Protein 9KWT (pdb70)

Structure (mmCIF, N/CA/C/O backbone):
data_9KWT
#
_entry.id   9KWT
#
_cell.length_a   115.126
_cell.length_b   115.126
_cell.length_c   84.430
_cell.angle_alpha   90.00
_cell.angle_beta   90.00
_cell.angle_gamma   120.00
#
_symmetry.space_group_name_H-M   'H 3'
#
loop_
_entity.id
_entity.type
_entity.pdbx_description
1 polymer 'Copper-containing nitrite reductase'
2 non-polymer 'COPPER (II) ION'
3 non-polymer 'CHLORIDE ION'
4 non-polymer (4S)-2-METHYL-2,4-PENTANEDIOL
5 water water
#
loop_
_atom_site.group_PDB
_atom_site.id
_atom_site.type_symbol
_atom_site.label_atom_id
_atom_site.label_alt_id
_atom_site.label_comp_id
_atom_site.label_asym_id
_atom_site.label_entity_id
_atom_site.label_seq_id
_atom_site.pdbx_PDB_ins_code
_atom_site.Cartn_x
_atom_site.Cartn_y
_atom_site.Cartn_z
_atom_site.occupanc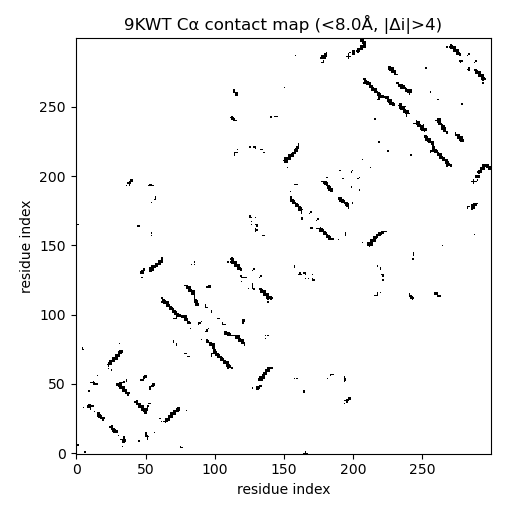y
_atom_site.B_iso_or_equiv
_atom_site.auth_seq_id
_atom_site.auth_comp_id
_atom_site.auth_asym_id
_atom_site.auth_atom_id
_atom_site.pdbx_PDB_model_num
ATOM 1 N N . ASN A 1 1 ? -1.369 20.131 25.145 1.00 41.40 16 ASN A N 1
ATOM 2 C CA . ASN A 1 1 ? -1.904 20.089 23.788 1.00 42.09 16 ASN A CA 1
ATOM 3 C C . ASN A 1 1 ? -2.903 21.220 23.534 1.00 39.42 16 ASN A C 1
ATOM 4 O O . ASN A 1 1 ? -3.373 21.404 22.416 1.00 36.93 16 ASN A O 1
ATOM 14 N N . VAL A 1 2 ? -3.230 21.993 24.563 1.00 42.00 17 VAL A N 1
ATOM 15 C CA . VAL A 1 2 ? -4.184 23.087 24.432 1.00 42.13 17 VAL A CA 1
ATOM 16 C C . VAL A 1 2 ? -3.413 24.379 24.208 1.00 38.17 17 VAL A C 1
ATOM 17 O O . VAL A 1 2 ? -2.531 24.734 25.001 1.00 38.78 17 VAL A O 1
ATOM 30 N N . ILE A 1 3 ? -3.755 25.084 23.136 1.00 35.12 18 ILE A N 1
ATOM 31 C CA . ILE A 1 3 ? -3.154 26.373 22.823 1.00 30.94 18 ILE A CA 1
ATOM 32 C C . ILE A 1 3 ? -4.044 27.445 23.436 1.00 26.29 18 ILE A C 1
ATOM 33 O O . ILE A 1 3 ? -5.225 27.560 23.089 1.00 24.63 18 ILE A O 1
ATOM 49 N N . ALA A 1 4 ? -3.482 28.214 24.370 1.00 25.40 19 ALA A N 1
ATOM 50 C CA . ALA A 1 4 ? -4.293 29.151 25.138 1.00 23.33 19 ALA A CA 1
ATOM 51 C C . ALA A 1 4 ? -5.044 30.116 24.229 1.00 19.79 19 ALA A C 1
ATOM 52 O O . ALA A 1 4 ? -6.216 30.418 24.473 1.00 19.43 19 ALA A O 1
ATOM 59 N N . ALA A 1 5 ? -4.396 30.602 23.170 1.00 18.54 20 ALA A N 1
ATOM 60 C CA . ALA A 1 5 ? -5.032 31.572 22.289 1.00 17.55 20 ALA A CA 1
ATOM 61 C C . ALA A 1 5 ? -6.102 30.955 21.399 1.00 15.30 20 ALA A C 1
ATOM 62 O O . ALA A 1 5 ? -6.762 31.691 20.660 1.00 16.17 20 ALA A O 1
ATOM 69 N N . HIS A 1 6 ? -6.265 29.630 21.415 1.00 14.39 21 HIS A N 1
ATOM 70 C CA . HIS A 1 6 ? -7.348 28.978 20.689 1.00 13.92 21 HIS A CA 1
ATOM 71 C C . HIS A 1 6 ? -8.553 28.681 21.571 1.00 14.40 21 HIS A C 1
ATOM 72 O O . HIS A 1 6 ? -9.585 28.250 21.056 1.00 13.51 21 HIS A O 1
ATOM 86 N N A LYS A 1 7 ? -8.427 28.780 22.926 0.50 15.85 22 LYS A N 1
ATOM 87 N N B LYS A 1 7 ? -8.517 29.109 22.787 0.50 16.07 22 LYS A N 1
ATOM 88 C CA A LYS A 1 7 ? -9.611 28.600 23.787 0.50 17.65 22 LYS A CA 1
ATOM 89 C CA B LYS A 1 7 ? -9.443 28.610 23.761 0.50 17.49 22 LYS A CA 1
ATOM 90 C C A LYS A 1 7 ? -10.749 29.426 23.276 0.50 16.34 22 LYS A C 1
ATOM 91 C C B LYS A 1 7 ? -10.735 29.432 23.535 0.50 16.02 22 LYS A C 1
ATOM 92 O O A LYS A 1 7 ? -10.615 30.621 23.006 0.50 15.53 22 LYS A O 1
ATOM 93 O O B LYS A 1 7 ? -10.673 30.663 23.543 0.50 15.40 22 LYS A O 1
ATOM 128 N N . GLY A 1 8 ? -11.879 28.777 23.211 1.00 17.76 23 GLY A N 1
ATOM 129 C CA . GLY A 1 8 ? -13.095 29.470 22.852 1.00 18.47 23 GLY A CA 1
ATOM 130 C C . GLY A 1 8 ? -13.152 29.994 21.432 1.00 17.06 23 GLY A C 1
ATOM 131 O O . GLY A 1 8 ? -14.138 30.646 21.075 1.00 19.26 23 GLY A O 1
ATOM 136 N N . VAL A 1 9 ? -12.135 29.743 20.609 1.00 15.35 24 VAL A N 1
ATOM 137 C CA . VAL A 1 9 ? -12.095 30.268 19.246 1.00 13.65 24 VAL A CA 1
ATOM 138 C C . VAL A 1 9 ? -12.852 29.321 18.330 1.00 12.17 24 VAL A C 1
ATOM 139 O O . VAL A 1 9 ? -12.594 28.113 18.311 1.00 13.01 24 VAL A O 1
ATOM 152 N N . ASN A 1 10 ? -13.778 29.875 17.556 1.00 11.61 25 ASN A N 1
ATOM 153 C CA . ASN A 1 10 ? -14.533 29.094 16.582 1.00 10.75 25 ASN A CA 1
ATOM 154 C C . ASN A 1 10 ? -14.877 30.059 15.451 1.00 10.45 25 ASN A C 1
ATOM 155 O O . ASN A 1 10 ? -15.904 30.742 15.485 1.00 11.93 25 ASN A O 1
ATOM 166 N N A GLN A 1 11 ? -13.987 30.125 14.469 0.68 9.46 26 GLN A N 1
ATOM 167 N N B GLN A 1 11 ? -13.985 30.132 14.472 0.32 11.51 26 GLN A N 1
ATOM 168 C CA A GLN A 1 11 ? -14.102 31.086 13.382 0.68 9.46 26 GLN A CA 1
ATOM 169 C CA B GLN A 1 11 ? -14.083 31.142 13.431 0.32 12.73 26 GLN A CA 1
ATOM 170 C C A GLN A 1 11 ? -15.049 30.522 12.327 0.68 9.00 26 GLN A C 1
ATOM 171 C C B GLN A 1 11 ? -15.044 30.675 12.345 0.32 12.47 26 GLN A C 1
ATOM 172 O O A GLN A 1 11 ? -14.815 29.434 11.783 0.68 9.30 26 GLN A O 1
ATOM 173 O O B GLN A 1 11 ? -14.977 29.530 11.888 0.32 12.49 26 GLN A O 1
ATOM 200 N N A ALA A 1 12 ? -16.130 31.248 12.061 0.68 9.34 27 ALA A N 1
ATOM 201 N N B ALA A 1 12 ? -15.948 31.561 11.951 0.32 13.42 27 ALA A N 1
ATOM 202 C CA A ALA A 1 12 ? -17.140 30.752 11.144 0.68 9.98 27 ALA A CA 1
ATOM 203 C CA B ALA A 1 12 ? -16.998 31.191 11.016 0.32 13.87 27 ALA A CA 1
ATOM 204 C C A ALA A 1 12 ? -16.526 30.485 9.773 0.68 9.36 27 ALA A C 1
ATOM 205 C C B ALA A 1 12 ? -16.393 30.750 9.688 0.32 13.15 27 ALA A C 1
ATOM 206 O O A ALA A 1 12 ? -15.650 31.232 9.325 0.68 9.73 27 ALA A O 1
ATOM 207 O O B ALA A 1 12 ? -15.533 31.454 9.138 0.32 12.90 27 ALA A O 1
ATOM 220 N N A PRO A 1 13 ? -16.962 29.438 9.078 0.68 9.61 28 PRO A N 1
ATOM 221 N N B PRO A 1 13 ? -16.810 29.610 9.136 0.32 13.58 28 PRO A N 1
ATOM 222 C CA A PRO A 1 13 ? -16.438 29.175 7.734 0.68 9.88 28 PRO A CA 1
ATOM 223 C CA B PRO A 1 13 ? -16.360 29.247 7.790 0.32 14.07 28 PRO A CA 1
ATOM 224 C C A PRO A 1 13 ? -16.530 30.393 6.817 0.68 11.18 28 PRO A C 1
ATOM 225 C C B PRO A 1 13 ? -16.772 30.296 6.769 0.32 13.65 28 PRO A C 1
ATOM 226 O O A PRO A 1 13 ? -17.477 31.180 6.880 0.68 11.77 28 PRO A O 1
ATOM 227 O O B PRO A 1 13 ? -17.819 30.938 6.888 0.32 13.70 28 PRO A O 1
ATOM 248 N N A VAL A 1 14 ? -15.528 30.528 5.953 0.68 12.48 29 VAL A N 1
ATOM 249 N N B VAL A 1 14 ? -15.930 30.458 5.753 0.32 13.84 29 VAL A N 1
ATOM 250 C CA A VAL A 1 14 ? -15.409 31.615 4.984 0.68 13.52 29 VAL A CA 1
ATOM 251 C CA B VAL A 1 14 ? -16.150 31.424 4.678 0.32 14.26 29 VAL A CA 1
ATOM 252 C C A VAL A 1 14 ? -15.415 30.968 3.605 0.68 12.66 29 VAL A C 1
ATOM 253 C C B VAL A 1 14 ? -15.946 30.706 3.350 0.32 14.24 29 VAL A C 1
ATOM 254 O O A VAL A 1 14 ? -14.666 30.018 3.386 0.68 12.40 29 VAL A O 1
ATOM 255 O O B VAL A 1 14 ? -15.182 29.734 3.290 0.32 14.06 29 VAL A O 1
ATOM 280 N N A PRO A 1 15 ? -16.203 31.441 2.636 0.68 12.64 30 PRO A N 1
ATOM 281 N N B PRO A 1 15 ? -16.580 31.145 2.266 0.32 15.32 30 PRO A N 1
ATOM 282 C CA A PRO A 1 15 ? -16.169 30.795 1.312 0.68 12.62 30 PRO A CA 1
ATOM 283 C CA B PRO A 1 15 ? -16.453 30.421 0.997 0.32 16.48 30 PRO A CA 1
ATOM 284 C C A PRO A 1 15 ? -14.820 30.931 0.617 0.68 10.82 30 PRO A C 1
ATOM 285 C C B PRO A 1 15 ? -15.090 30.619 0.350 0.32 16.03 30 PRO A C 1
ATOM 286 O O A PRO A 1 15 ? -14.178 31.983 0.662 0.68 10.66 30 PRO A O 1
ATOM 287 O O B PRO A 1 15 ? -14.342 31.547 0.664 0.32 16.02 30 PRO A O 1
ATOM 308 N N A LEU A 1 16 ? -14.412 29.858 -0.061 0.68 10.37 31 LEU A N 1
ATOM 309 N N B LEU A 1 16 ? -14.780 29.717 -0.580 0.32 16.63 31 LEU A N 1
ATOM 310 C CA A LEU A 1 16 ? -13.327 29.934 -1.028 0.68 9.59 31 LEU A CA 1
ATOM 311 C CA B LEU A 1 16 ? -13.571 29.848 -1.382 0.32 16.91 31 LEU A CA 1
ATOM 312 C C A LEU A 1 16 ? -13.629 31.030 -2.039 0.68 9.35 31 LEU A C 1
ATOM 313 C C B LEU A 1 16 ? -13.719 31.025 -2.334 0.32 16.49 31 LEU A C 1
ATOM 314 O O A LEU A 1 16 ? -14.771 31.190 -2.464 0.68 9.97 31 LEU A O 1
ATOM 315 O O B LEU A 1 16 ? -14.676 31.091 -3.112 0.32 16.09 31 LEU A O 1
ATOM 346 N N A LYS A 1 17 ? -12.602 31.778 -2.436 0.68 9.52 32 LYS A N 1
ATOM 347 N N B LYS A 1 17 ? -12.768 31.952 -2.283 0.32 17.61 32 LYS A N 1
ATOM 348 C CA A LYS A 1 17 ? -12.726 32.773 -3.496 0.68 11.32 32 LYS A CA 1
ATOM 349 C CA B LYS A 1 17 ? -12.693 33.031 -3.258 0.32 18.51 32 LYS A CA 1
ATOM 350 C C A LYS A 1 17 ? -11.851 32.332 -4.659 0.68 10.66 32 LYS A C 1
ATOM 351 C C B LYS A 1 17 ? -11.763 32.593 -4.377 0.32 16.11 32 LYS A C 1
ATOM 352 O O A LYS A 1 17 ? -10.654 32.098 -4.481 0.68 11.53 32 LYS A O 1
ATOM 353 O O B LYS A 1 17 ? -10.612 32.225 -4.125 0.32 16.49 32 LYS A O 1
ATOM 390 N N A MET A 1 18 ? -12.446 32.197 -5.839 0.68 10.37 33 MET A N 1
ATOM 391 N N B MET A 1 18 ? -12.260 32.628 -5.610 0.32 14.73 33 MET A N 1
ATOM 392 C CA A MET A 1 18 ? -11.698 31.863 -7.039 0.68 10.78 33 MET A CA 1
ATOM 393 C CA B MET A 1 18 ? -11.468 32.155 -6.732 0.32 13.40 33 MET A CA 1
ATOM 394 C C A MET A 1 18 ? -12.224 32.716 -8.178 0.68 9.55 33 MET A C 1
ATOM 395 C C B MET A 1 18 ? -12.108 32.646 -8.019 0.32 11.87 33 MET A C 1
ATOM 396 O O A MET A 1 18 ? -13.431 32.937 -8.296 0.68 10.57 33 MET A O 1
ATOM 397 O O B MET A 1 18 ? -13.325 32.548 -8.185 0.32 11.71 33 MET A O 1
ATOM 424 N N A GLU A 1 19 ? -11.317 33.180 -9.025 0.68 9.03 34 GLU A N 1
ATOM 425 N N B GLU A 1 19 ? -11.279 33.157 -8.927 0.32 11.83 34 GLU A N 1
ATOM 426 C CA A GLU A 1 19 ? -11.734 33.841 -10.249 0.68 9.73 34 GLU A CA 1
ATOM 427 C CA B GLU A 1 19 ? -11.762 33.637 -10.212 0.32 11.84 34 GLU A CA 1
ATOM 428 C C A GLU A 1 19 ? -10.658 33.668 -11.303 0.68 9.39 34 GLU A C 1
ATOM 429 C C B GLU A 1 19 ? -10.675 33.436 -11.258 0.32 10.29 34 GLU A C 1
ATOM 430 O O A GLU A 1 19 ? -9.460 33.798 -11.025 0.68 9.38 34 GLU A O 1
ATOM 431 O O B GLU A 1 19 ? -9.487 33.332 -10.940 0.32 10.15 34 GLU A O 1
ATOM 454 N N . ARG A 1 20 ? -11.103 33.373 -12.515 1.00 10.19 35 ARG A N 1
ATOM 455 C CA . ARG A 1 20 ? -10.189 33.291 -13.642 1.00 10.10 35 ARG A CA 1
ATOM 456 C C . ARG A 1 20 ? -9.775 34.694 -14.062 1.00 9.75 35 ARG A C 1
ATOM 457 O O . ARG A 1 20 ? -10.621 35.581 -14.222 1.00 11.06 35 ARG A O 1
ATOM 479 N N . VAL A 1 21 ? -8.472 34.884 -14.254 1.00 9.15 36 VAL A N 1
ATOM 480 C CA . VAL A 1 21 ? -7.919 36.174 -14.641 1.00 9.45 36 VAL A CA 1
ATOM 481 C C . VAL A 1 21 ? -7.233 36.142 -15.997 1.00 9.42 36 VAL A C 1
ATOM 482 O O . VAL A 1 21 ? -6.802 37.187 -16.480 1.00 9.92 36 VAL A O 1
ATOM 495 N N . GLY A 1 22 ? -7.149 34.984 -16.643 1.00 10.10 37 GLY A N 1
ATOM 496 C CA . GLY A 1 22 ? -6.663 34.887 -17.995 1.00 10.45 37 GLY A CA 1
ATOM 497 C C . GLY A 1 22 ? -6.953 33.496 -18.503 1.00 9.70 37 GLY A C 1
ATOM 498 O O . GLY A 1 22 ? -7.343 32.615 -17.734 1.00 9.55 37 GLY A O 1
ATOM 502 N N A PRO A 1 23 ? -6.734 33.254 -19.796 0.67 9.96 38 PRO A N 1
ATOM 503 N N B PRO A 1 23 ? -6.762 33.267 -19.802 0.33 9.91 38 PRO A N 1
ATOM 504 C CA A PRO A 1 23 ? -7.008 31.919 -20.346 0.67 10.82 38 PRO A CA 1
ATOM 505 C CA B PRO A 1 23 ? -7.004 31.925 -20.354 0.33 10.56 38 PRO A CA 1
ATOM 506 C C A PRO A 1 23 ? -6.236 30.810 -19.657 0.67 10.18 38 PRO A C 1
ATOM 507 C C B PRO A 1 23 ? -6.259 30.820 -19.625 0.33 9.96 38 PRO A C 1
ATOM 508 O O A PRO A 1 23 ? -6.674 29.655 -19.698 0.67 11.30 38 PRO A O 1
ATOM 509 O O B PRO A 1 23 ? -6.739 29.681 -19.588 0.33 10.55 38 PRO A O 1
ATOM 530 N N . HIS A 1 24 ? -5.105 31.126 -19.030 1.00 9.74 39 HIS A N 1
ATOM 531 C CA . HIS A 1 24 ? -4.305 30.141 -18.315 1.00 9.79 39 HIS A CA 1
ATOM 532 C C . HIS A 1 24 ? -3.871 30.641 -16.942 1.00 9.09 39 HIS A C 1
ATOM 533 O O . HIS A 1 24 ? -2.815 30.245 -16.452 1.00 9.64 39 HIS A O 1
ATOM 548 N N . ASP A 1 25 ? -4.665 31.505 -16.302 1.00 8.89 40 ASP A N 1
ATOM 549 C CA . ASP A 1 25 ? -4.308 32.073 -15.009 1.00 8.63 40 ASP A CA 1
ATOM 550 C C . ASP A 1 25 ? -5.550 32.203 -14.142 1.00 8.24 40 ASP A C 1
ATOM 551 O O . ASP A 1 25 ? -6.586 32.696 -14.603 1.00 8.86 40 ASP A O 1
ATOM 560 N N A VAL A 1 26 ? -5.428 31.807 -12.868 0.57 8.76 41 VAL A N 1
ATOM 561 N N B VAL A 1 26 ? -5.447 31.735 -12.900 0.43 8.56 41 VAL A N 1
ATOM 562 C CA A VAL A 1 26 ? -6.553 31.743 -11.935 0.57 9.27 41 VAL A CA 1
ATOM 563 C CA B VAL A 1 26 ? -6.534 31.837 -11.941 0.43 8.77 41 VAL A CA 1
ATOM 564 C C A VAL A 1 26 ? -6.112 32.240 -10.563 0.57 8.55 41 VAL A C 1
ATOM 565 C C B VAL A 1 26 ? -6.014 32.444 -10.649 0.43 8.46 41 VAL A C 1
ATOM 566 O O A VAL A 1 26 ? -5.079 31.798 -10.045 0.57 8.63 41 VAL A O 1
ATOM 567 O O B VAL A 1 26 ? -4.842 32.301 -10.284 0.43 8.88 41 VAL A O 1
ATOM 592 N N . HIS A 1 27 ? -6.908 33.138 -9.966 1.00 8.57 42 HIS A N 1
ATOM 593 C CA . HIS A 1 27 ? -6.695 33.599 -8.605 1.00 8.91 42 HIS A CA 1
ATOM 594 C C . HIS A 1 27 ? -7.485 32.732 -7.641 1.00 8.83 42 HIS A C 1
ATOM 595 O O . HIS A 1 27 ? -8.646 32.395 -7.900 1.00 9.68 42 HIS A O 1
ATOM 610 N N . ILE A 1 28 ? -6.842 32.383 -6.529 1.00 8.99 43 ILE A N 1
ATOM 611 C CA . ILE A 1 28 ? -7.465 31.613 -5.460 1.00 9.44 43 ILE A CA 1
ATOM 612 C C . ILE A 1 28 ? -7.090 32.296 -4.159 1.00 9.48 43 ILE A C 1
ATOM 613 O O . ILE A 1 28 ? -5.909 32.579 -3.928 1.00 10.44 43 ILE A O 1
ATOM 629 N N . GLU A 1 29 ? -8.082 32.538 -3.300 1.00 10.46 44 GLU A N 1
ATOM 630 C CA . GLU A 1 29 ? -7.824 33.037 -1.959 1.00 11.64 44 GLU A CA 1
ATOM 631 C C . GLU A 1 29 ? -8.487 32.123 -0.949 1.00 10.38 44 GLU A C 1
ATOM 632 O O . GLU A 1 29 ? -9.697 31.856 -1.036 1.00 10.82 44 GLU A O 1
ATOM 644 N N A MET A 1 30 ? -7.696 31.675 0.020 0.43 10.35 45 MET A N 1
ATOM 645 N N B MET A 1 30 ? -7.685 31.636 -0.005 0.57 9.57 45 MET A N 1
ATOM 646 C CA A MET A 1 30 ? -8.158 30.828 1.103 0.43 10.42 45 MET A CA 1
ATOM 647 C CA B MET A 1 30 ? -8.125 30.823 1.116 0.57 8.97 45 MET A CA 1
ATOM 648 C C A MET A 1 30 ? -7.668 31.401 2.425 0.43 9.79 45 MET A C 1
ATOM 649 C C B MET A 1 30 ? -7.781 31.537 2.413 0.57 8.51 45 MET A C 1
ATOM 650 O O A MET A 1 30 ? -6.696 32.159 2.481 0.43 9.92 45 MET A O 1
ATOM 651 O O B MET A 1 30 ? -7.012 32.502 2.447 0.57 8.31 45 MET A O 1
ATOM 678 N N . THR A 1 31 ? -8.364 31.035 3.490 1.00 9.83 46 THR A N 1
ATOM 679 C CA . THR A 1 31 ? -7.972 31.395 4.836 1.00 9.36 46 THR A CA 1
ATOM 680 C C . THR A 1 31 ? -7.355 30.179 5.514 1.00 9.02 46 THR A C 1
ATOM 681 O O . THR A 1 31 ? -7.589 29.026 5.123 1.00 9.71 46 THR A O 1
ATOM 693 N N . ALA A 1 32 ? -6.562 30.458 6.544 1.00 8.69 47 ALA A N 1
ATOM 694 C CA . ALA A 1 32 ? -6.254 29.490 7.592 1.00 8.44 47 ALA A CA 1
ATOM 695 C C . ALA A 1 32 ? -7.026 29.943 8.823 1.00 8.66 47 ALA A C 1
ATOM 696 O O . ALA A 1 32 ? -6.937 31.112 9.208 1.00 9.42 47 ALA A O 1
ATOM 703 N N . GLN A 1 33 ? -7.810 29.046 9.418 1.00 8.56 48 GLN A N 1
ATOM 704 C CA . GLN A 1 33 ? -8.675 29.458 10.512 1.00 8.91 48 GLN A CA 1
ATOM 705 C C . GLN A 1 33 ? -8.988 28.259 11.396 1.00 8.25 48 GLN A C 1
ATOM 706 O O . GLN A 1 33 ? -8.827 27.100 11.002 1.00 8.43 48 GLN A O 1
ATOM 720 N N . ILE A 1 34 ? -9.429 28.568 12.612 1.00 8.67 49 ILE A N 1
ATOM 721 C CA . ILE A 1 34 ? -9.641 27.600 13.682 1.00 8.90 49 ILE A CA 1
ATOM 722 C C . ILE A 1 34 ? -11.145 27.458 13.873 1.00 8.66 49 ILE A C 1
ATOM 723 O O . ILE A 1 34 ? -11.812 28.438 14.222 1.00 9.27 49 ILE A O 1
ATOM 739 N N . THR A 1 35 ? -11.677 26.252 13.645 1.00 8.39 50 THR A N 1
ATOM 740 C CA . THR A 1 35 ? -13.118 26.044 13.527 1.00 8.77 50 THR A CA 1
ATOM 741 C C . THR A 1 35 ? -13.499 24.712 14.158 1.00 8.50 50 THR A C 1
ATOM 742 O O . THR A 1 35 ? -12.882 23.683 13.870 1.00 8.81 50 THR A O 1
ATOM 753 N N . ASP A 1 36 ? -14.531 24.741 15.003 1.00 8.58 51 ASP A N 1
ATOM 754 C CA . ASP A 1 36 ? -15.051 23.524 15.620 1.00 8.84 51 ASP A CA 1
ATOM 755 C C . ASP A 1 36 ? -15.839 22.705 14.600 1.00 8.55 51 ASP A C 1
ATOM 756 O O . ASP A 1 36 ? -16.788 23.214 13.979 1.00 9.71 51 ASP A O 1
ATOM 765 N N . ILE A 1 37 ? -15.466 21.430 14.469 1.00 8.36 52 ILE A N 1
ATOM 766 C CA . ILE A 1 37 ? -16.107 20.501 13.545 1.00 8.39 52 ILE A CA 1
ATOM 767 C C . ILE A 1 37 ? -16.532 19.270 14.343 1.00 8.19 52 ILE A C 1
ATOM 768 O O . ILE A 1 37 ? -15.754 18.735 15.141 1.00 8.62 52 ILE A O 1
ATOM 784 N N . GLU A 1 38 ? -17.762 18.810 14.115 1.00 8.08 53 GLU A N 1
ATOM 785 C CA . GLU A 1 38 ? -18.255 17.595 14.767 1.00 8.05 53 GLU A CA 1
ATOM 786 C C . GLU A 1 38 ? -17.821 16.393 13.936 1.00 7.76 53 GLU A C 1
ATOM 787 O O . GLU A 1 38 ? -18.420 16.081 12.910 1.00 9.29 53 GLU A O 1
ATOM 799 N N . ILE A 1 39 ? -16.773 15.712 14.386 1.00 7.95 54 ILE A N 1
ATOM 800 C CA . ILE A 1 39 ? -16.183 14.624 13.611 1.00 7.79 54 ILE A CA 1
ATOM 801 C C . ILE A 1 39 ? -16.857 13.279 13.864 1.00 7.81 54 ILE A C 1
ATOM 802 O O . ILE A 1 39 ? -16.768 12.381 13.021 1.00 8.15 54 ILE A O 1
ATOM 818 N N . ASP A 1 40 ? -17.510 13.121 15.009 1.00 8.39 55 ASP A N 1
ATOM 819 C CA . ASP A 1 40 ? -18.338 11.975 15.349 1.00 8.41 55 ASP A CA 1
ATOM 820 C C . ASP A 1 40 ? -19.450 12.538 16.234 1.00 8.96 55 ASP A C 1
ATOM 821 O O . ASP A 1 40 ? -19.319 13.629 16.775 1.00 9.24 55 ASP A O 1
ATOM 830 N N A LYS A 1 41 ? -20.554 11.821 16.370 0.69 9.68 56 LYS A N 1
ATOM 831 N N B LYS A 1 41 ? -20.537 11.784 16.383 0.31 10.64 56 LYS A N 1
ATOM 832 C CA A LYS A 1 41 ? -21.661 12.408 17.117 0.69 10.43 56 LYS A CA 1
ATOM 833 C CA B LYS A 1 41 ? -21.633 12.210 17.250 0.31 12.26 56 LYS A CA 1
ATOM 834 C C A LYS A 1 41 ? -21.252 12.637 18.565 0.69 10.01 56 LYS A C 1
ATOM 835 C C B LYS A 1 41 ? -21.093 12.642 18.606 0.31 10.69 56 LYS A C 1
ATOM 836 O O A LYS A 1 41 ? -20.836 11.710 19.268 0.69 10.65 56 LYS A O 1
ATOM 837 O O B LYS A 1 41 ? -20.434 11.858 19.296 0.31 10.47 56 LYS A O 1
ATOM 874 N N . GLY A 1 42 ? -21.366 13.889 18.997 1.00 10.58 57 GLY A N 1
ATOM 875 C CA . GLY A 1 42 ? -20.963 14.315 20.314 1.00 11.83 57 GLY A CA 1
ATOM 876 C C . GLY A 1 42 ? -19.498 14.641 20.471 1.00 11.28 57 GLY A C 1
ATOM 877 O O . GLY A 1 42 ? -19.078 14.963 21.586 1.00 13.60 57 GLY A O 1
ATOM 882 N N A LYS A 1 43 ? -18.713 14.592 19.397 0.77 9.55 58 LYS A N 1
ATOM 883 N N B LYS A 1 43 ? -18.712 14.594 19.397 0.23 11.10 58 LYS A N 1
ATOM 884 C CA A LYS A 1 43 ? -17.266 14.787 19.460 0.77 9.31 58 LYS A CA 1
ATOM 885 C CA B LYS A 1 43 ? -17.265 14.777 19.463 0.23 11.18 58 LYS A CA 1
ATOM 886 C C A LYS A 1 43 ? -16.887 15.976 18.595 0.77 8.84 58 LYS A C 1
ATOM 887 C C B LYS A 1 43 ? -16.883 15.969 18.597 0.23 9.86 58 LYS A C 1
ATOM 888 O O A LYS A 1 43 ? -16.901 15.885 17.365 0.77 9.61 58 LYS A O 1
ATOM 889 O O B LYS A 1 43 ? -16.919 15.883 17.365 0.23 10.00 58 LYS A O 1
ATOM 926 N N . ILE A 1 44 ? -16.509 17.071 19.240 1.00 9.35 59 ILE A N 1
ATOM 927 C CA . ILE A 1 44 ? -16.045 18.267 18.561 1.00 9.08 59 ILE A CA 1
ATOM 928 C C . ILE A 1 44 ? -14.528 18.246 18.511 1.00 9.59 59 ILE A C 1
ATOM 929 O O . ILE A 1 44 ? -13.864 17.995 19.522 1.00 12.11 59 ILE A O 1
ATOM 946 N N . TYR A 1 45 ? -13.981 18.567 17.347 1.00 8.63 60 TYR A N 1
ATOM 947 C CA . TYR A 1 45 ? -12.551 18.770 17.152 1.00 8.63 60 TYR A CA 1
ATOM 948 C C . TYR A 1 45 ? -12.365 20.224 16.738 1.00 8.32 60 TYR A C 1
ATOM 949 O O . TYR A 1 45 ? -12.958 20.667 15.747 1.00 8.64 60 TYR A O 1
ATOM 967 N N . LYS A 1 46 ? -11.572 20.978 17.509 1.00 8.51 61 LYS A N 1
ATOM 968 C CA . LYS A 1 46 ? -11.297 22.382 17.188 1.00 8.69 61 LYS A CA 1
ATOM 969 C C . LYS A 1 46 ? -10.194 22.394 16.131 1.00 8.19 61 LYS A C 1
ATOM 970 O O . LYS A 1 46 ? -8.994 22.516 16.400 1.00 8.95 61 LYS A O 1
ATOM 989 N N . ALA A 1 47 ? -10.630 22.197 14.896 1.00 8.19 62 ALA A N 1
ATOM 990 C CA . ALA A 1 47 ? -9.725 21.905 13.805 1.00 8.27 62 ALA A CA 1
ATOM 991 C C . ALA A 1 47 ? -8.948 23.131 13.350 1.00 8.10 62 ALA A C 1
ATOM 992 O O . ALA A 1 47 ? -9.402 24.280 13.425 1.00 8.47 62 ALA A O 1
ATOM 999 N N . TRP A 1 48 ? -7.744 22.850 12.870 1.00 7.84 63 TRP A N 1
ATOM 1000 C CA . TRP A 1 48 ? -6.961 23.790 12.086 1.00 7.96 63 TRP A CA 1
ATOM 1001 C C . TRP A 1 48 ? -7.357 23.555 10.637 1.00 7.75 63 TRP A C 1
ATOM 1002 O O . TRP A 1 48 ? -7.268 22.425 10.149 1.00 7.90 63 TRP A O 1
ATOM 1023 N N . THR A 1 49 ? -7.813 24.608 9.957 1.00 7.94 64 THR A N 1
ATOM 1024 C CA . THR A 1 49 ? -8.488 24.428 8.685 1.00 7.58 64 THR A CA 1
ATOM 1025 C C . THR A 1 49 ? -8.071 25.471 7.665 1.00 7.76 64 THR A C 1
ATOM 1026 O O . THR A 1 49 ? -7.601 26.562 8.002 1.00 8.36 64 THR A O 1
ATOM 1037 N N . PHE A 1 50 ? -8.340 25.131 6.409 1.00 8.09 65 PHE A N 1
ATOM 1038 C CA . PHE A 1 50 ? -8.531 26.111 5.355 1.00 7.86 65 PHE A CA 1
ATOM 1039 C C . PHE A 1 50 ? -10.025 26.412 5.259 1.00 8.17 65 PHE A C 1
ATOM 1040 O O . PHE A 1 50 ? -10.843 25.502 5.045 1.00 8.32 65 PHE A O 1
ATOM 1057 N N . ASN A 1 51 ? -10.389 27.678 5.470 1.00 8.27 66 ASN A N 1
ATOM 1058 C CA . ASN A 1 51 ? -11.739 28.167 5.195 1.00 8.59 66 ASN A CA 1
ATOM 1059 C C . ASN A 1 51 ? -12.815 27.591 6.109 1.00 8.20 66 ASN A C 1
ATOM 1060 O O . ASN A 1 51 ? -14.011 27.771 5.844 1.00 9.11 66 ASN A O 1
ATOM 1071 N N . GLY A 1 52 ? -12.429 26.978 7.222 1.00 8.08 67 GLY A N 1
ATOM 1072 C CA . GLY A 1 52 ? -13.397 26.442 8.157 1.00 8.24 67 GLY A CA 1
ATOM 1073 C C . GLY A 1 52 ? -13.953 25.089 7.788 1.00 8.33 67 GLY A C 1
ATOM 1074 O O . GLY A 1 52 ? -14.932 24.654 8.404 1.00 9.93 67 GLY A O 1
ATOM 1078 N N . GLN A 1 53 ? -13.344 24.411 6.821 1.00 8.11 68 GLN A N 1
ATOM 1079 C CA . GLN A 1 53 ? -13.699 23.064 6.413 1.00 8.33 68 GLN A CA 1
ATOM 1080 C C . GLN A 1 53 ? -12.502 22.158 6.650 1.00 7.93 68 GLN A C 1
ATOM 1081 O O . GLN A 1 53 ? -11.361 22.592 6.490 1.00 8.36 68 GLN A O 1
ATOM 1095 N N . ALA A 1 54 ? -12.751 20.896 7.015 1.00 7.41 69 ALA A N 1
ATOM 1096 C CA . ALA A 1 54 ? -11.674 19.911 7.057 1.00 7.36 69 ALA A CA 1
ATOM 1097 C C . ALA A 1 54 ? -12.221 18.590 6.558 1.00 7.30 69 ALA A C 1
ATOM 1098 O O . ALA A 1 54 ? -13.148 18.051 7.171 1.00 7.66 69 ALA A O 1
ATOM 1105 N N . PRO A 1 55 ? -11.672 18.022 5.468 1.00 7.34 70 PRO A N 1
ATOM 1106 C CA . PRO A 1 55 ? -10.743 18.659 4.519 1.00 7.40 70 PRO A CA 1
ATOM 1107 C C . PRO A 1 55 ? -11.283 19.999 4.021 1.00 7.30 70 PRO A C 1
ATOM 1108 O O . PRO A 1 55 ? -12.471 20.303 4.151 1.00 7.58 70 PRO A O 1
ATOM 1119 N N . GLY A 1 56 ? -10.380 20.786 3.446 1.00 7.52 71 GLY A N 1
ATOM 1120 C CA . GLY A 1 56 ? -10.701 22.108 2.985 1.00 7.86 71 GLY A CA 1
ATOM 1121 C C . GLY A 1 56 ? -11.564 22.117 1.732 1.00 7.46 71 GLY A C 1
ATOM 1122 O O . GLY A 1 56 ? -11.945 21.081 1.193 1.00 7.93 71 GLY A O 1
ATOM 1126 N N . PRO A 1 57 ? -11.892 23.317 1.261 1.00 7.98 72 PRO A N 1
ATOM 1127 C CA . PRO A 1 57 ? -12.733 23.435 0.064 1.00 8.39 72 PRO A CA 1
ATOM 1128 C C . PRO A 1 57 ? -12.076 22.839 -1.172 1.00 7.88 72 PRO A C 1
ATOM 1129 O O . PRO A 1 57 ? -10.854 22.858 -1.335 1.00 8.46 72 PRO A O 1
ATOM 1140 N N . LEU A 1 58 ? -12.910 22.344 -2.074 1.00 8.31 73 LEU A N 1
ATOM 1141 C CA . LEU A 1 58 ? -12.405 21.839 -3.343 1.00 8.46 73 LEU A CA 1
ATOM 1142 C C . LEU A 1 58 ? -11.896 22.973 -4.223 1.00 8.41 73 LEU A C 1
ATOM 1143 O O . LEU A 1 58 ? -12.544 24.008 -4.368 1.00 9.59 73 LEU A O 1
ATOM 1159 N N . VAL A 1 59 ? -10.751 22.748 -4.855 1.00 8.54 74 VAL A N 1
ATOM 1160 C CA . VAL A 1 59 ? -10.229 23.622 -5.900 1.00 8.82 74 VAL A CA 1
ATOM 1161 C C . VAL A 1 59 ? -10.229 22.834 -7.199 1.00 8.64 74 VAL A C 1
ATOM 1162 O O . VAL A 1 59 ? -9.746 21.701 -7.224 1.00 8.76 74 VAL A O 1
ATOM 1175 N N . VAL A 1 60 ? -10.747 23.434 -8.280 1.00 9.04 75 VAL A N 1
ATOM 1176 C CA . VAL A 1 60 ? -10.700 22.835 -9.611 1.00 9.38 75 VAL A CA 1
ATOM 1177 C C . VAL A 1 60 ? -10.086 23.850 -10.562 1.00 9.19 75 VAL A C 1
ATOM 1178 O O . VAL A 1 60 ? -10.557 24.990 -10.642 1.00 10.24 75 VAL A O 1
ATOM 1191 N N . VAL A 1 61 ? -9.040 23.436 -11.277 1.00 8.99 76 VAL A N 1
ATOM 1192 C CA . VAL A 1 61 ? -8.417 24.248 -12.314 1.00 9.04 76 VAL A CA 1
ATOM 1193 C C . VAL A 1 61 ? -8.227 23.376 -13.544 1.00 8.61 76 VAL A C 1
ATOM 1194 O O . VAL A 1 61 ? -8.446 22.169 -13.509 1.00 9.31 76 VAL A O 1
ATOM 1207 N N . ASN A 1 62 ? -7.809 24.004 -14.640 1.00 9.35 77 ASN A N 1
ATOM 1208 C CA . ASN A 1 62 ? -7.464 23.304 -15.868 1.00 9.68 77 ASN A CA 1
ATOM 1209 C C . ASN A 1 62 ? -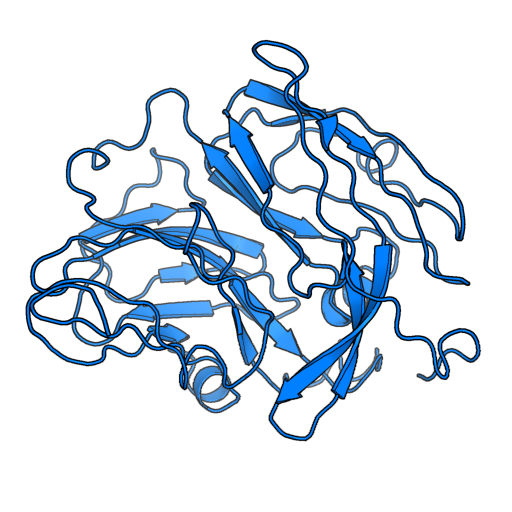5.969 23.057 -15.969 1.00 9.41 77 ASN A C 1
ATOM 1210 O O . ASN A 1 62 ? -5.157 23.877 -15.543 1.00 9.62 77 ASN A O 1
ATOM 1221 N N . GLU A 1 63 ? -5.613 21.932 -16.592 1.00 9.56 78 GLU A N 1
ATOM 1222 C CA . GLU A 1 63 ? -4.223 21.671 -16.928 1.00 9.82 78 GLU A CA 1
ATOM 1223 C C . GLU A 1 63 ? -3.627 22.888 -17.626 1.00 9.82 78 GLU A C 1
ATOM 1224 O O . GLU A 1 63 ? -4.226 23.444 -18.548 1.00 10.57 78 GLU A O 1
ATOM 1236 N N . GLY A 1 64 ? -2.460 23.319 -17.171 1.00 9.60 79 GLY A N 1
ATOM 1237 C CA . GLY A 1 64 ? -1.807 24.472 -17.749 1.00 10.33 79 GLY A CA 1
ATOM 1238 C C . GLY A 1 64 ? -2.162 25.798 -17.115 1.00 9.95 79 GLY A C 1
ATOM 1239 O O . GLY A 1 64 ? -1.634 26.830 -17.551 1.00 10.75 79 GLY A O 1
ATOM 1243 N N . ASP A 1 65 ? -3.038 25.817 -16.115 1.00 9.63 80 ASP A N 1
ATOM 1244 C CA . ASP A 1 65 ? -3.344 27.049 -15.403 1.00 9.43 80 ASP A CA 1
ATOM 1245 C C . ASP A 1 65 ? -2.233 27.350 -14.400 1.00 9.14 80 ASP A C 1
ATOM 1246 O O . ASP A 1 65 ? -1.773 26.468 -13.667 1.00 10.47 80 ASP A O 1
ATOM 1255 N N . THR A 1 66 ? -1.836 28.615 -14.353 1.00 9.20 81 THR A N 1
ATOM 1256 C CA . THR A 1 66 ? -1.022 29.142 -13.277 1.00 9.45 81 THR A CA 1
ATOM 1257 C C . THR A 1 66 ? -1.934 29.702 -12.199 1.00 8.80 81 THR A C 1
ATOM 1258 O O . THR A 1 66 ? -2.885 30.441 -12.489 1.00 9.47 81 THR A O 1
ATOM 1269 N N . ILE A 1 67 ? -1.655 29.310 -10.966 1.00 8.63 82 ILE A N 1
ATOM 1270 C CA . ILE A 1 67 ? -2.451 29.661 -9.800 1.00 8.79 82 ILE A CA 1
ATOM 1271 C C . ILE A 1 67 ? -1.755 30.791 -9.068 1.00 8.49 82 ILE A C 1
ATOM 1272 O O . ILE A 1 67 ? -0.566 30.678 -8.738 1.00 9.39 82 ILE A O 1
ATOM 1288 N N . HIS A 1 68 ? -2.497 31.870 -8.796 1.00 8.37 83 HIS A N 1
ATOM 1289 C CA . HIS A 1 68 ? -1.983 33.000 -8.033 1.00 8.72 83 HIS A CA 1
ATOM 1290 C C . HIS A 1 68 ? -2.747 32.888 -6.714 1.00 8.51 83 HIS A C 1
ATOM 1291 O O . HIS A 1 68 ? -3.926 33.251 -6.623 1.00 8.74 83 HIS A O 1
ATOM 1305 N N . PHE A 1 69 ? -2.095 32.283 -5.727 1.00 8.55 84 PHE A N 1
ATOM 1306 C CA . PHE A 1 69 ? -2.742 31.820 -4.513 1.00 8.60 84 PHE A CA 1
ATOM 1307 C C . PHE A 1 69 ? -2.435 32.763 -3.361 1.00 8.97 84 PHE A C 1
ATOM 1308 O O . PHE A 1 69 ? -1.265 33.033 -3.084 1.00 10.19 84 PHE A O 1
ATOM 1325 N N . THR A 1 70 ? -3.475 33.199 -2.648 1.00 8.75 85 THR A N 1
ATOM 1326 C CA . THR A 1 70 ? -3.330 34.008 -1.449 1.00 9.51 85 THR A CA 1
ATOM 1327 C C . THR A 1 70 ? -3.862 33.238 -0.253 1.00 8.87 85 THR A C 1
ATOM 1328 O O . THR A 1 70 ? -4.988 32.725 -0.291 1.00 9.77 85 THR A O 1
ATOM 1339 N N . LEU A 1 71 ? -3.064 33.193 0.812 1.00 9.65 86 LEU A N 1
ATOM 1340 C CA . LEU A 1 71 ? -3.495 32.657 2.095 1.00 9.35 86 LEU A CA 1
ATOM 1341 C C . LEU A 1 71 ? -3.599 33.801 3.088 1.00 9.40 86 LEU A C 1
ATOM 1342 O O . LEU A 1 71 ? -2.615 34.511 3.319 1.00 9.99 86 LEU A O 1
ATOM 1358 N N A LYS A 1 72 ? -4.772 33.939 3.700 0.73 9.49 87 LYS A N 1
ATOM 1359 N N B LYS A 1 72 ? -4.797 34.003 3.631 0.27 10.24 87 LYS A N 1
ATOM 1360 C CA A LYS A 1 72 ? -5.037 34.915 4.750 0.73 10.17 87 LYS A CA 1
ATOM 1361 C CA B LYS A 1 72 ? -5.021 34.911 4.748 0.27 11.23 87 LYS A CA 1
ATOM 1362 C C A LYS A 1 72 ? -5.096 34.160 6.070 0.73 9.66 87 LYS A C 1
ATOM 1363 C C B LYS A 1 72 ? -5.022 34.073 6.017 0.27 10.32 87 LYS A C 1
ATOM 1364 O O A LYS A 1 72 ? -6.042 33.402 6.317 0.73 9.87 87 LYS A O 1
ATOM 1365 O O B LYS A 1 72 ? -5.866 33.186 6.177 0.27 10.16 87 LYS A O 1
ATOM 1402 N N . ASN A 1 73 ? -4.078 34.337 6.908 1.00 10.13 88 ASN A N 1
ATOM 1403 C CA . ASN A 1 73 ? -3.972 33.575 8.145 1.00 10.35 88 ASN A CA 1
ATOM 1404 C C . ASN A 1 73 ? -4.766 34.256 9.256 1.00 10.29 88 ASN A C 1
ATOM 1405 O O . ASN A 1 73 ? -4.364 35.312 9.759 1.00 11.18 88 ASN A O 1
ATOM 1417 N N A MET A 1 74 ? -5.890 33.648 9.638 0.59 9.64 89 MET A N 1
ATOM 1418 N N B MET A 1 74 ? -5.892 33.649 9.636 0.41 11.23 89 MET A N 1
ATOM 1419 C CA A MET A 1 74 ? -6.744 34.147 10.708 0.59 9.82 89 MET A CA 1
ATOM 1420 C CA B MET A 1 74 ? -6.740 34.149 10.710 0.41 12.56 89 MET A CA 1
ATOM 1421 C C A MET A 1 74 ? -6.421 33.527 12.060 0.59 9.79 89 MET A C 1
ATOM 1422 C C B MET A 1 74 ? -6.408 33.535 12.063 0.41 11.07 89 MET A C 1
ATOM 1423 O O A MET A 1 74 ? -7.023 33.919 13.067 0.59 10.18 89 MET A O 1
ATOM 1424 O O B MET A 1 74 ? -6.985 33.951 13.074 0.41 11.19 89 MET A O 1
ATOM 1451 N N . ASP A 1 75 ? -5.521 32.552 12.104 1.00 10.62 90 ASP A N 1
ATOM 1452 C CA . ASP A 1 75 ? -5.130 31.957 13.374 1.00 10.47 90 ASP A CA 1
ATOM 1453 C C . ASP A 1 75 ? -4.443 33.032 14.206 1.00 10.80 90 ASP A C 1
ATOM 1454 O O . ASP A 1 75 ? -3.543 33.711 13.699 1.00 11.56 90 ASP A O 1
ATOM 1464 N N . PRO A 1 76 ? -4.834 33.226 15.466 1.00 11.66 91 PRO A N 1
ATOM 1465 C CA . PRO A 1 76 ? -4.222 34.304 16.249 1.00 13.21 91 PRO A CA 1
ATOM 1466 C C . PRO A 1 76 ? -2.772 34.074 16.628 1.00 12.66 91 PRO A C 1
ATOM 1467 O O . PRO A 1 76 ? -2.104 35.049 17.002 1.00 14.09 91 PRO A O 1
ATOM 1478 N N A VAL A 1 77 ? -2.260 32.840 16.575 0.73 12.35 92 VAL A N 1
ATOM 1479 N N B VAL A 1 77 ? -2.248 32.852 16.521 0.27 12.70 92 VAL A N 1
ATOM 1480 C CA A VAL A 1 77 ? -0.912 32.587 17.079 0.73 12.83 92 VAL A CA 1
ATOM 1481 C CA B VAL A 1 77 ? -0.924 32.578 17.069 0.27 12.72 92 VAL A CA 1
ATOM 1482 C C A VAL A 1 77 ? -0.051 31.621 16.268 0.73 12.04 92 VAL A C 1
ATOM 1483 C C B VAL A 1 77 ? -0.048 31.695 16.181 0.27 11.83 92 VAL A C 1
ATOM 1484 O O A VAL A 1 77 ? 1.170 31.645 16.426 0.73 13.05 92 VAL A O 1
ATOM 1485 O O B VAL A 1 77 ? 1.172 31.883 16.154 0.27 12.32 92 VAL A O 1
ATOM 1510 N N . VAL A 1 78 ? -0.621 30.744 15.453 1.00 11.50 93 VAL A N 1
ATOM 1511 C CA . VAL A 1 78 ? 0.163 29.750 14.710 1.00 10.67 93 VAL A CA 1
ATOM 1512 C C . VAL A 1 78 ? 0.334 30.191 13.258 1.00 9.85 93 VAL A C 1
ATOM 1513 O O . VAL A 1 78 ? -0.666 30.502 12.600 1.00 10.08 93 VAL A O 1
ATOM 1527 N N A PRO A 1 79 ? 1.559 30.206 12.721 0.70 9.64 94 PRO A N 1
ATOM 1528 N N B PRO A 1 79 ? 1.552 30.177 12.714 0.30 10.20 94 PRO A N 1
ATOM 1529 C CA A PRO A 1 79 ? 1.738 30.395 11.275 0.70 9.83 94 PRO A CA 1
ATOM 1530 C CA B PRO A 1 79 ? 1.719 30.397 11.274 0.30 10.47 94 PRO A CA 1
ATOM 1531 C C A PRO A 1 79 ? 1.162 29.224 10.494 0.70 8.87 94 PRO A C 1
ATOM 1532 C C B PRO A 1 79 ? 1.188 29.216 10.480 0.30 9.29 94 PRO A C 1
ATOM 1533 O O A PRO A 1 79 ? 1.086 28.102 10.993 0.70 9.33 94 PRO A O 1
ATOM 1534 O O B PRO A 1 79 ? 1.163 28.081 10.957 0.30 9.32 94 PRO A O 1
ATOM 1555 N N . HIS A 1 80 ? 0.785 29.493 9.240 1.00 9.03 95 HIS A N 1
ATOM 1556 C CA . HIS A 1 80 ? 0.295 28.462 8.326 1.00 8.67 95 HIS A CA 1
ATOM 1557 C C . HIS A 1 80 ? 0.817 28.730 6.926 1.00 8.46 95 HIS A C 1
ATOM 1558 O O . HIS A 1 80 ? 1.341 29.802 6.630 1.00 9.53 95 HIS A O 1
ATOM 1572 N N . SER A 1 81 ? 0.650 27.744 6.053 1.00 8.31 96 SER A N 1
ATOM 1573 C CA . SER A 1 81 ? 1.209 27.798 4.711 1.00 8.45 96 SER A CA 1
ATOM 1574 C C . SER A 1 81 ? 0.388 26.872 3.812 1.00 8.22 96 SER A C 1
ATOM 1575 O O . SER A 1 81 ? -0.561 26.219 4.256 1.00 8.52 96 SER A O 1
ATOM 1583 N N . MET A 1 82 ? 0.779 26.805 2.536 1.00 7.98 97 MET A N 1
ATOM 1584 C CA . MET A 1 82 ? 0.077 25.973 1.567 1.00 7.85 97 MET A CA 1
ATOM 1585 C C . MET A 1 82 ? 1.056 25.291 0.632 1.00 7.61 97 MET A C 1
ATOM 1586 O O . MET A 1 82 ? 1.924 25.935 0.029 1.00 8.21 97 MET A O 1
ATOM 1600 N N . ASN A 1 83 ? 0.822 23.985 0.486 1.00 7.61 98 ASN A N 1
ATOM 1601 C CA . ASN A 1 83 ? 1.558 23.123 -0.455 1.00 7.47 98 ASN A CA 1
ATOM 1602 C C . ASN A 1 83 ? 0.509 22.455 -1.333 1.00 7.07 98 ASN A C 1
ATOM 1603 O O . ASN A 1 83 ? -0.332 21.722 -0.798 1.00 7.63 98 ASN A O 1
ATOM 1614 N N . PHE A 1 84 ? 0.477 22.771 -2.624 1.00 7.36 99 PHE A N 1
ATOM 1615 C CA . PHE A 1 84 ? -0.378 22.054 -3.565 1.00 7.63 99 PHE A CA 1
ATOM 1616 C C . PHE A 1 84 ? 0.457 20.972 -4.244 1.00 7.41 99 PHE A C 1
ATOM 1617 O O . PHE A 1 84 ? 1.457 21.286 -4.891 1.00 7.78 99 PHE A O 1
ATOM 1634 N N . HIS A 1 85 ? 0.029 19.711 -4.156 1.00 7.15 100 HIS A N 1
ATOM 1635 C CA . HIS A 1 85 ? 0.760 18.656 -4.869 1.00 7.30 100 HIS A CA 1
ATOM 1636 C C . HIS A 1 85 ? 0.641 18.789 -6.384 1.00 7.36 100 HIS A C 1
ATOM 1637 O O . HIS A 1 85 ? 1.400 18.151 -7.114 1.00 8.42 100 HIS A O 1
ATOM 1651 N N . ALA A 1 86 ? -0.293 19.594 -6.872 1.00 7.39 101 ALA A N 1
ATOM 1652 C CA . ALA A 1 86 ? -0.458 19.774 -8.302 1.00 7.67 101 ALA A CA 1
ATOM 1653 C C . ALA A 1 86 ? 0.684 20.553 -8.938 1.00 7.83 101 ALA A C 1
ATOM 1654 O O . ALA A 1 86 ? 0.880 20.445 -10.146 1.00 8.81 101 ALA A O 1
ATOM 1661 N N . VAL A 1 87 ? 1.377 21.405 -8.187 1.00 7.97 102 VAL A N 1
ATOM 1662 C CA . VAL A 1 87 ? 2.174 22.455 -8.794 1.00 8.03 102 VAL A CA 1
ATOM 1663 C C . VAL A 1 87 ? 3.663 22.154 -8.779 1.00 8.20 102 VAL A C 1
ATOM 1664 O O . VAL A 1 87 ? 4.182 21.406 -7.949 1.00 9.20 102 VAL A O 1
ATOM 1677 N N . HIS A 1 88 ? 4.361 22.793 -9.722 1.00 8.40 103 HIS A N 1
ATOM 1678 C CA . HIS A 1 88 ? 5.813 22.897 -9.704 1.00 8.42 103 HIS A CA 1
ATOM 1679 C C . HIS A 1 88 ? 6.177 24.218 -9.048 1.00 8.35 103 HIS A C 1
ATOM 1680 O O . HIS A 1 88 ? 5.802 25.287 -9.544 1.00 9.51 103 HIS A O 1
ATOM 1694 N N . ALA A 1 89 ? 6.893 24.145 -7.932 1.00 8.40 104 ALA A N 1
ATOM 1695 C CA . ALA A 1 89 ? 7.196 25.322 -7.130 1.00 8.63 104 ALA A CA 1
ATOM 1696 C C . ALA A 1 89 ? 8.473 25.084 -6.346 1.00 8.64 104 ALA A C 1
ATOM 1697 O O . ALA A 1 89 ? 8.882 23.944 -6.142 1.00 10.39 104 ALA A O 1
ATOM 1704 N N . SER A 1 90 ? 9.072 26.179 -5.873 1.00 8.81 105 SER A N 1
ATOM 1705 C CA . SER A 1 90 ? 10.194 26.105 -4.948 1.00 9.09 105 SER A CA 1
ATOM 1706 C C . SER A 1 90 ? 9.633 26.000 -3.541 1.00 8.74 105 SER A C 1
ATOM 1707 O O . SER A 1 90 ? 9.055 26.973 -3.054 1.00 9.21 105 SER A O 1
ATOM 1715 N N . PRO A 1 91 ? 9.776 24.877 -2.839 1.00 8.56 106 PRO A N 1
ATOM 1716 C CA . PRO A 1 91 ? 9.093 24.798 -1.535 1.00 8.63 106 PRO A CA 1
ATOM 1717 C C . PRO A 1 91 ? 9.565 25.850 -0.553 1.00 8.79 106 PRO A C 1
ATOM 1718 O O . PRO A 1 91 ? 8.761 26.386 0.220 1.00 9.66 106 PRO A O 1
ATOM 1729 N N . SER A 1 92 ? 10.857 26.161 -0.565 1.00 9.53 107 SER A N 1
ATOM 1730 C CA . SER A 1 92 ? 11.442 27.107 0.380 1.00 10.19 107 SER A CA 1
ATOM 1731 C C . SER A 1 92 ? 11.189 28.567 0.027 1.00 10.47 107 SER A C 1
ATOM 1732 O O . SER A 1 92 ? 11.546 29.439 0.820 1.00 11.56 107 SER A O 1
ATOM 1740 N N A LYS A 1 93 ? 10.583 28.851 -1.118 0.47 10.76 108 LYS A N 1
ATOM 1741 N N B LYS A 1 93 ? 10.588 28.851 -1.124 0.53 10.44 108 LYS A N 1
ATOM 1742 C CA A LYS A 1 93 ? 10.168 30.203 -1.460 0.47 11.80 108 LYS A CA 1
ATOM 1743 C CA B LYS A 1 93 ? 10.178 30.201 -1.481 0.53 11.29 108 LYS A CA 1
ATOM 1744 C C A LYS A 1 93 ? 8.661 30.340 -1.604 0.47 10.54 108 LYS A C 1
ATOM 1745 C C B LYS A 1 93 ? 8.670 30.345 -1.625 0.53 10.39 108 LYS A C 1
ATOM 1746 O O A LYS A 1 93 ? 8.107 31.394 -1.271 0.47 11.46 108 LYS A O 1
ATOM 1747 O O B LYS A 1 93 ? 8.126 31.413 -1.321 0.53 11.43 108 LYS A O 1
ATOM 1784 N N . ASP A 1 94 ? 7.986 29.303 -2.094 1.00 9.38 109 ASP A N 1
ATOM 1785 C CA . ASP A 1 94 ? 6.601 29.396 -2.514 1.00 9.08 109 ASP A CA 1
ATOM 1786 C C . ASP A 1 94 ? 5.616 28.723 -1.567 1.00 8.76 109 ASP A C 1
ATOM 1787 O O . ASP A 1 94 ? 4.415 28.983 -1.684 1.00 9.41 109 ASP A O 1
ATOM 1797 N N . PHE A 1 95 ? 6.089 27.849 -0.669 1.00 8.56 110 PHE A N 1
ATOM 1798 C CA . PHE A 1 95 ? 5.250 27.148 0.299 1.00 8.73 110 PHE A CA 1
ATOM 1799 C C . PHE A 1 95 ? 5.568 27.616 1.722 1.00 9.22 110 PHE A C 1
ATOM 1800 O O . PHE A 1 95 ? 5.401 26.871 2.689 1.00 10.69 110 PHE A O 1
ATOM 1817 N N . ILE A 1 96 ? 5.994 28.866 1.867 1.00 9.37 111 ILE A N 1
ATOM 1818 C CA . ILE A 1 96 ? 6.457 29.421 3.131 1.00 9.92 111 ILE A CA 1
ATOM 1819 C C . ILE A 1 96 ? 5.336 29.930 4.020 1.00 9.40 111 ILE A C 1
ATOM 1820 O O . ILE A 1 96 ? 4.182 30.081 3.606 1.00 9.78 111 ILE A O 1
ATOM 1836 N N . ASP A 1 97 ? 5.692 30.194 5.267 1.00 10.42 112 ASP A N 1
ATOM 1837 C CA . ASP A 1 97 ? 4.710 30.553 6.271 1.00 11.18 112 ASP A CA 1
ATOM 1838 C C . ASP A 1 97 ? 4.149 31.954 6.063 1.00 10.84 112 ASP A C 1
ATOM 1839 O O . ASP A 1 97 ? 4.834 32.883 5.621 1.00 12.30 112 ASP A O 1
ATOM 1848 N N . VAL A 1 98 ? 2.879 32.079 6.423 1.00 10.85 113 VAL A N 1
ATOM 1849 C CA . VAL A 1 98 ? 2.159 33.333 6.562 1.00 10.68 113 VAL A CA 1
ATOM 1850 C C . VAL A 1 98 ? 1.862 33.485 8.046 1.00 10.72 113 VAL A C 1
ATOM 1851 O O . VAL A 1 98 ? 1.264 32.594 8.662 1.00 10.60 113 VAL A O 1
ATOM 1864 N N A MET A 1 99 ? 2.282 34.602 8.623 0.58 11.75 114 MET A N 1
ATOM 1865 N N B MET A 1 99 ? 2.285 34.603 8.624 0.42 11.95 114 MET A N 1
ATOM 1866 C CA A MET A 1 99 ? 2.148 34.799 10.054 0.58 12.99 114 MET A CA 1
ATOM 1867 C CA B MET A 1 99 ? 2.150 34.807 10.055 0.42 13.24 114 MET A CA 1
ATOM 1868 C C A MET A 1 99 ? 0.709 35.141 10.433 0.58 12.13 114 MET A C 1
ATOM 1869 C C B MET A 1 99 ? 0.705 35.124 10.430 0.42 12.27 114 MET A C 1
ATOM 1870 O O A MET A 1 99 ? -0.087 35.581 9.595 0.58 11.92 114 MET A O 1
ATOM 1871 O O B MET A 1 99 ? -0.102 35.522 9.584 0.42 12.03 114 MET A O 1
ATOM 1898 N N . PRO A 1 100 ? 0.357 34.959 11.705 1.00 12.66 115 PRO A N 1
ATOM 1899 C CA . PRO A 1 100 ? -0.976 35.351 12.165 1.00 13.20 115 PRO A CA 1
ATOM 1900 C C . PRO A 1 100 ? -1.350 36.759 11.734 1.00 12.61 115 PRO A C 1
ATOM 1901 O O . PRO A 1 100 ? -0.563 37.701 11.856 1.00 13.21 115 PRO A O 1
ATOM 1912 N N . ASN A 1 101 ? -2.588 36.902 11.262 1.00 13.74 116 ASN A N 1
ATOM 1913 C CA . ASN A 1 101 ? -3.162 38.186 10.871 1.00 14.85 116 ASN A CA 1
ATOM 1914 C C . ASN A 1 101 ? -2.485 38.811 9.668 1.00 14.60 116 ASN A C 1
ATOM 1915 O O . ASN A 1 101 ? -2.639 40.013 9.430 1.00 16.18 116 ASN A O 1
ATOM 1926 N N . LYS A 1 102 ? -1.762 38.014 8.898 1.00 13.48 117 LYS A N 1
ATOM 1927 C CA . LYS A 1 102 ? -1.126 38.456 7.674 1.00 13.61 117 LYS A CA 1
ATOM 1928 C C . LYS A 1 102 ? -1.642 37.630 6.505 1.00 12.31 117 LYS A C 1
ATOM 1929 O O . LYS A 1 102 ? -2.343 36.626 6.672 1.00 12.27 117 LYS A O 1
ATOM 1948 N N A SER A 1 103 ? -1.306 38.085 5.300 0.73 12.69 118 SER A N 1
ATOM 1949 N N B SER A 1 103 ? -1.263 38.066 5.307 0.13 12.71 118 SER A N 1
ATOM 1950 N N C SER A 1 103 ? -1.241 38.054 5.306 0.14 12.60 118 SER A N 1
ATOM 1951 C CA A SER A 1 103 ? -1.574 37.365 4.067 0.73 12.94 118 SER A CA 1
ATOM 1952 C CA B SER A 1 103 ? -1.566 37.359 4.076 0.13 12.76 118 SER A CA 1
ATOM 1953 C CA C SER A 1 103 ? -1.584 37.381 4.064 0.14 12.52 118 SER A CA 1
ATOM 1954 C C A SER A 1 103 ? -0.273 37.180 3.296 0.73 12.03 118 SER A C 1
ATOM 1955 C C B SER A 1 103 ? -0.293 37.209 3.259 0.13 11.77 118 SER A C 1
ATOM 1956 C C C SER A 1 103 ? -0.338 37.255 3.198 0.14 11.56 118 SER A C 1
ATOM 1957 O O A SER A 1 103 ? 0.684 37.938 3.459 0.73 13.64 118 SER A O 1
ATOM 1958 O O B SER A 1 103 ? 0.625 38.028 3.350 0.13 11.90 118 SER A O 1
ATOM 1959 O O C SER A 1 103 ? 0.521 38.141 3.194 0.14 11.42 118 SER A O 1
ATOM 1979 N N . GLY A 1 104 ? -0.250 36.156 2.457 1.00 11.86 119 GLY A N 1
ATOM 1980 C CA . GLY A 1 104 ? 0.852 35.948 1.536 1.00 12.19 119 GLY A CA 1
ATOM 1981 C C . GLY A 1 104 ? 0.307 35.452 0.217 1.00 10.49 119 GLY A C 1
ATOM 1982 O O . GLY A 1 104 ? -0.689 34.740 0.179 1.00 10.60 119 GLY A O 1
ATOM 1988 N N . THR A 1 105 ? 0.978 35.832 -0.873 1.00 10.26 120 THR A N 1
ATOM 1989 C CA . THR A 1 105 ? 0.591 35.437 -2.224 1.00 10.64 120 THR A CA 1
ATOM 1990 C C . THR A 1 105 ? 1.758 34.739 -2.908 1.00 10.14 120 THR A C 1
ATOM 1991 O O . THR A 1 105 ? 2.896 35.204 -2.849 1.00 11.92 120 THR A O 1
ATOM 2002 N N A PHE A 1 106 ? 1.438 33.636 -3.583 0.64 9.61 121 PHE A N 1
ATOM 2003 N N B PHE A 1 106 ? 1.454 33.637 -3.567 0.36 10.41 121 PHE A N 1
ATOM 2004 C CA A PHE A 1 106 ? 2.400 32.721 -4.181 0.64 9.58 121 PHE A CA 1
ATOM 2005 C CA B PHE A 1 106 ? 2.439 32.827 -4.254 0.36 10.87 121 PHE A CA 1
ATOM 2006 C C A PHE A 1 106 ? 1.845 32.255 -5.517 0.64 9.37 121 PHE A C 1
ATOM 2007 C C B PHE A 1 106 ? 1.868 32.498 -5.621 0.36 10.56 121 PHE A C 1
ATOM 2008 O O A PHE A 1 106 ? 0.662 31.918 -5.612 0.64 9.48 121 PHE A O 1
ATOM 2009 O O B PHE A 1 106 ? 0.658 32.573 -5.826 0.36 10.49 121 PHE A O 1
ATOM 2042 N N A THR A 1 107 ? 2.691 32.222 -6.543 0.64 8.74 122 THR A N 1
ATOM 2043 N N B THR A 1 107 ? 2.738 32.189 -6.577 0.36 10.86 122 THR A N 1
ATOM 2044 C CA A THR A 1 107 ? 2.244 31.896 -7.890 0.64 8.73 122 THR A CA 1
ATOM 2045 C CA B THR A 1 107 ? 2.277 31.898 -7.928 0.36 11.32 122 THR A CA 1
ATOM 2046 C C A THR A 1 107 ? 3.012 30.696 -8.427 0.64 8.38 122 THR A C 1
ATOM 2047 C C B THR A 1 107 ? 3.033 30.714 -8.491 0.36 9.53 122 THR A C 1
ATOM 2048 O O A THR A 1 107 ? 4.236 30.612 -8.282 0.64 9.40 122 THR A O 1
ATOM 2049 O O B THR A 1 107 ? 4.266 30.677 -8.440 0.36 9.99 122 THR A O 1
ATOM 2070 N N . TYR A 1 108 ? 2.292 29.760 -9.043 1.00 8.25 123 TYR A N 1
ATOM 2071 C CA . TYR A 1 108 ? 2.928 28.547 -9.538 1.00 8.43 123 TYR A CA 1
ATOM 2072 C C . TYR A 1 108 ? 2.001 27.833 -10.513 1.00 8.16 123 TYR A C 1
ATOM 2073 O O . TYR A 1 108 ? 0.768 27.908 -10.379 1.00 8.67 123 TYR A O 1
ATOM 2090 N N . PRO A 1 109 ? 2.563 27.093 -11.465 1.00 8.53 124 PRO A N 1
ATOM 2091 C CA . PRO A 1 109 ? 1.758 26.401 -12.473 1.00 8.70 124 PRO A CA 1
ATOM 2092 C C . PRO A 1 109 ? 1.325 25.000 -12.079 1.00 8.35 124 PRO A C 1
ATOM 2093 O O . PRO A 1 109 ? 2.050 24.258 -11.415 1.00 8.81 124 PRO A O 1
ATOM 2104 N N . ALA A 1 110 ? 0.136 24.638 -12.561 1.00 8.81 125 ALA A N 1
ATOM 2105 C CA . ALA A 1 110 ? -0.436 23.298 -12.476 1.00 9.00 125 ALA A CA 1
ATOM 2106 C C . ALA A 1 110 ? -0.365 22.692 -13.880 1.00 9.14 125 ALA A C 1
ATOM 2107 O O . ALA A 1 110 ? -1.279 22.847 -14.688 1.00 10.11 125 ALA A O 1
ATOM 2114 N N A ASN A 1 111 ? 0.726 21.995 -14.187 0.30 9.56 126 ASN A N 1
ATOM 2115 N N B ASN A 1 111 ? 0.757 22.011 -14.139 0.70 9.82 126 ASN A N 1
ATOM 2116 C CA A ASN A 1 111 ? 0.931 21.501 -15.544 0.30 9.81 126 ASN A CA 1
ATOM 2117 C CA B ASN A 1 111 ? 1.135 21.483 -15.439 0.70 10.50 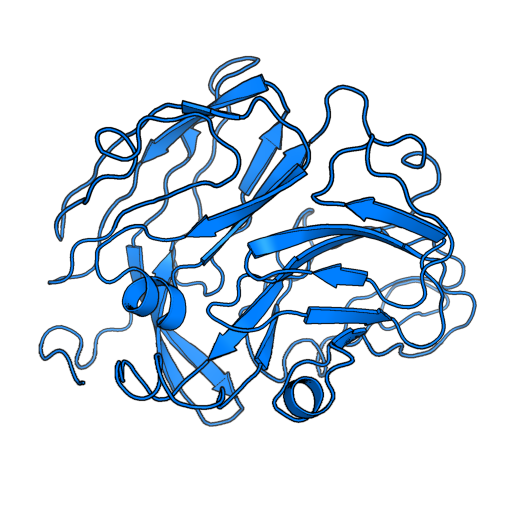126 ASN A CA 1
ATOM 2118 C C A ASN A 1 111 ? 0.716 20.000 -15.673 0.30 9.05 126 ASN A C 1
ATOM 2119 C C B ASN A 1 111 ? 0.580 20.086 -15.719 0.70 9.87 126 ASN A C 1
ATOM 2120 O O A ASN A 1 111 ? 1.163 19.391 -16.653 0.30 9.03 126 ASN A O 1
ATOM 2121 O O B ASN A 1 111 ? 0.637 19.645 -16.870 0.70 11.11 126 ASN A O 1
ATOM 2142 N N . LYS A 1 112 ? 0.044 19.388 -14.708 1.00 8.91 127 LYS A N 1
ATOM 2143 C CA . LYS A 1 112 ? -0.201 17.952 -14.757 1.00 9.65 127 LYS A CA 1
ATOM 2144 C C . LYS A 1 112 ? -1.655 17.660 -14.399 1.00 8.90 127 LYS A C 1
ATOM 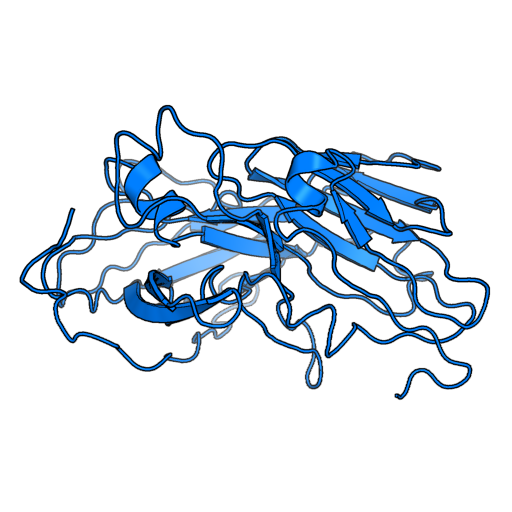2145 O O . LYS A 1 112 ? -2.137 18.124 -13.355 1.00 9.33 127 LYS A O 1
ATOM 2165 N N . PRO A 1 113 ? -2.376 16.864 -15.181 1.00 9.09 128 PRO A N 1
ATOM 2166 C CA . PRO A 1 113 ? -3.763 16.548 -14.817 1.00 8.98 128 PRO A CA 1
ATOM 2167 C C . PRO A 1 113 ? -3.820 15.594 -13.636 1.00 8.47 128 PRO A C 1
ATOM 2168 O O . PRO A 1 113 ? -2.973 14.709 -13.496 1.00 10.12 128 PRO A O 1
ATOM 2179 N N . GLY A 1 114 ? -4.852 15.725 -12.810 1.00 8.36 129 GLY A N 1
ATOM 2180 C CA . GLY A 1 114 ? -5.070 14.713 -11.795 1.00 9.54 129 GLY A CA 1
ATOM 2181 C C . GLY A 1 114 ? -5.790 15.207 -10.556 1.00 7.79 129 GLY A C 1
ATOM 2182 O O . GLY A 1 114 ? -6.381 16.281 -10.527 1.00 8.42 129 GLY A O 1
ATOM 2186 N N . VAL A 1 115 ? -5.753 14.342 -9.539 1.00 7.27 130 VAL A N 1
ATOM 2187 C CA . VAL A 1 115 ? -6.487 14.525 -8.293 1.00 7.35 130 VAL A CA 1
ATOM 2188 C C . VAL A 1 115 ? -5.453 14.608 -7.181 1.00 6.93 130 VAL A C 1
ATOM 2189 O O . VAL A 1 115 ? -4.961 13.586 -6.689 1.00 7.73 130 VAL A O 1
ATOM 2202 N N . PHE A 1 116 ? -5.079 15.830 -6.826 1.00 7.03 131 PHE A N 1
ATOM 2203 C CA . PHE A 1 116 ? -3.918 16.104 -5.997 1.00 7.18 131 PHE A CA 1
ATOM 2204 C C . PHE A 1 116 ? -4.305 16.510 -4.583 1.00 6.90 131 PHE A C 1
ATOM 2205 O O . PHE A 1 116 ? -5.262 17.254 -4.376 1.00 7.65 131 PHE A O 1
ATOM 2222 N N . MET A 1 117 ? -3.487 16.096 -3.621 1.00 6.76 132 MET A N 1
ATOM 2223 C CA . MET A 1 117 ? -3.649 16.622 -2.285 1.00 6.74 132 MET A CA 1
ATOM 2224 C C . MET A 1 117 ? -3.093 18.040 -2.211 1.00 6.59 132 MET A C 1
ATOM 2225 O O . MET A 1 117 ? -2.115 18.371 -2.875 1.00 7.37 132 MET A O 1
ATOM 2239 N N . TYR A 1 118 ? -3.704 18.854 -1.365 1.00 6.95 133 TYR A N 1
ATOM 2240 C CA . TYR A 1 118 ? -3.082 20.071 -0.871 1.00 7.00 133 TYR A CA 1
ATOM 2241 C C . TYR A 1 118 ? -3.091 20.025 0.650 1.00 7.09 133 TYR A C 1
ATOM 2242 O O . TYR A 1 118 ? -3.904 19.330 1.272 1.00 7.20 133 TYR A O 1
ATOM 2260 N N . HIS A 1 119 ? -2.180 20.782 1.262 1.00 7.25 134 HIS A N 1
ATOM 2261 C CA . HIS A 1 119 ? -2.115 20.769 2.714 1.00 7.02 134 HIS A CA 1
ATOM 2262 C C . HIS A 1 119 ? -1.212 21.887 3.207 1.00 6.99 134 HIS A C 1
ATOM 2263 O O . HIS A 1 119 ? -0.378 22.410 2.469 1.00 7.43 134 HIS A O 1
ATOM 2277 N N . CYS A 1 120 ? -1.344 22.202 4.486 1.00 7.28 135 CYS A N 1
ATOM 2278 C CA . CYS A 1 120 ? -0.414 23.124 5.108 1.00 7.61 135 CYS A CA 1
ATOM 2279 C C . CYS A 1 120 ? 0.975 22.483 5.169 1.00 8.00 135 CYS A C 1
ATOM 2280 O O . CYS A 1 120 ? 1.121 21.271 5.360 1.00 8.70 135 CYS A O 1
ATOM 2287 N N . ALA A 1 121 ? 1.995 23.332 5.011 1.00 8.89 136 ALA A N 1
ATOM 2288 C CA . ALA A 1 121 ? 3.389 22.929 4.905 1.00 10.76 136 ALA A CA 1
ATOM 2289 C C . ALA A 1 121 ? 4.231 23.412 6.075 1.00 9.34 136 ALA A C 1
ATOM 2290 O O . ALA A 1 121 ? 5.460 23.379 5.987 1.00 10.49 136 ALA A O 1
ATOM 2297 N N . THR A 1 122 ? 3.613 23.875 7.155 1.00 9.20 137 THR A N 1
ATOM 2298 C CA . THR A 1 122 ? 4.339 24.464 8.272 1.00 9.42 137 THR A CA 1
ATOM 2299 C C . THR A 1 122 ? 4.824 23.368 9.221 1.00 9.62 137 THR A C 1
ATOM 2300 O O . THR A 1 122 ? 4.095 22.430 9.536 1.00 9.58 137 THR A O 1
ATOM 2311 N N A LYS A 1 123 ? 6.066 23.501 9.680 0.54 10.56 138 LYS A N 1
ATOM 2312 N N B LYS A 1 123 ? 6.061 23.487 9.669 0.46 10.49 138 LYS A N 1
ATOM 2313 C CA A LYS A 1 123 ? 6.646 22.506 10.574 0.54 11.77 138 LYS A CA 1
ATOM 2314 C CA B LYS A 1 123 ? 6.611 22.466 10.543 0.46 11.62 138 LYS A CA 1
ATOM 2315 C C A LYS A 1 123 ? 6.013 22.616 11.962 0.54 10.56 138 LYS A C 1
ATOM 2316 C C B LYS A 1 123 ? 6.018 22.603 11.945 0.46 10.45 138 LYS A C 1
ATOM 2317 O O A LYS A 1 123 ? 5.829 23.729 12.475 0.54 11.15 138 LYS A O 1
ATOM 2318 O O B LYS A 1 123 ? 5.879 23.722 12.455 0.46 10.95 138 LYS A O 1
ATOM 2355 N N . PRO A 1 124 ? 5.685 21.486 12.610 1.00 10.15 139 PRO A N 1
ATOM 2356 C CA . PRO A 1 124 ? 5.738 20.107 12.100 1.00 10.33 139 PRO A CA 1
ATOM 2357 C C . PRO A 1 124 ? 4.568 19.833 11.170 1.00 8.91 139 PRO A C 1
ATOM 2358 O O . PRO A 1 124 ? 3.405 20.019 11.551 1.00 9.23 139 PRO A O 1
ATOM 2369 N N . VAL A 1 125 ? 4.872 19.388 9.953 1.00 9.04 140 VAL A N 1
ATOM 2370 C CA . VAL A 1 125 ? 3.815 19.199 8.968 1.00 8.63 140 VAL A CA 1
ATOM 2371 C C . VAL A 1 125 ? 2.787 18.179 9.456 1.00 7.99 140 VAL A C 1
ATOM 2372 O O . VAL A 1 125 ? 1.582 18.346 9.244 1.00 8.66 140 VAL A O 1
ATOM 2385 N N . LEU A 1 126 ? 3.237 17.115 10.122 1.00 8.01 141 LEU A N 1
ATOM 2386 C CA . LEU A 1 126 ? 2.294 16.143 10.676 1.00 7.77 141 LEU A CA 1
ATOM 2387 C C . LEU A 1 126 ? 1.248 16.811 11.552 1.00 7.75 141 LEU A C 1
ATOM 2388 O O . LEU A 1 126 ? 0.075 16.440 11.525 1.00 8.04 141 LEU A O 1
ATOM 2404 N N . GLN A 1 127 ? 1.667 17.768 12.379 1.00 7.97 142 GLN A N 1
ATOM 2405 C CA . GLN A 1 127 ? 0.733 18.442 13.279 1.00 8.26 142 GLN A CA 1
ATOM 2406 C C . GLN A 1 127 ? -0.316 19.229 12.501 1.00 7.60 142 GLN A C 1
ATOM 2407 O O . GLN A 1 127 ? -1.512 19.189 12.820 1.00 8.37 142 GLN A O 1
ATOM 2421 N N . HIS A 1 128 ? 0.125 19.982 11.491 1.00 7.92 143 HIS A N 1
ATOM 2422 C CA . HIS A 1 128 ? -0.803 20.805 10.733 1.00 7.89 143 HIS A CA 1
ATOM 2423 C C . HIS A 1 128 ? -1.756 19.947 9.907 1.00 7.84 143 HIS A C 1
ATOM 2424 O O . HIS A 1 128 ? -2.956 20.249 9.846 1.00 8.22 143 HIS A O 1
ATOM 2438 N N . ILE A 1 129 ? -1.257 18.876 9.274 1.00 7.41 144 ILE A N 1
ATOM 2439 C CA . ILE A 1 129 ? -2.157 17.989 8.540 1.00 7.33 144 ILE A CA 1
ATOM 2440 C C . ILE A 1 129 ? -3.122 17.304 9.498 1.00 7.18 144 ILE A C 1
ATOM 2441 O O . ILE A 1 129 ? -4.336 17.296 9.276 1.00 7.51 144 ILE A O 1
ATOM 2457 N N . ALA A 1 130 ? -2.598 16.686 10.560 1.00 7.36 145 ALA A N 1
ATOM 2458 C CA . ALA A 1 130 ? -3.469 15.909 11.434 1.00 7.22 145 ALA A CA 1
ATOM 2459 C C . ALA A 1 130 ? -4.560 16.770 12.053 1.00 7.28 145 ALA A C 1
ATOM 2460 O O . ALA A 1 130 ? -5.675 16.292 12.280 1.00 7.55 145 ALA A O 1
ATOM 2467 N N . ASN A 1 131 ? -4.270 18.039 12.343 1.00 7.27 146 ASN A N 1
ATOM 2468 C CA . ASN A 1 131 ? -5.288 18.914 12.923 1.00 7.33 146 ASN A CA 1
ATOM 2469 C C . ASN A 1 131 ? -6.325 19.398 11.916 1.00 7.18 146 ASN A C 1
ATOM 2470 O O . ASN A 1 131 ? -7.298 20.030 12.340 1.00 7.75 146 ASN A O 1
ATOM 2481 N N . GLY A 1 132 ? -6.166 19.087 10.625 1.00 7.30 147 GLY A N 1
ATOM 2482 C CA . GLY A 1 132 ? -7.211 19.329 9.647 1.00 7.24 147 GLY A CA 1
ATOM 2483 C C . GLY A 1 132 ? -6.806 20.038 8.378 1.00 7.02 147 GLY A C 1
ATOM 2484 O O . GLY A 1 132 ? -7.673 20.245 7.522 1.00 7.51 147 GLY A O 1
ATOM 2488 N N . MET A 1 133 ? -5.536 20.423 8.218 1.00 7.02 148 MET A N 1
ATOM 2489 C CA . MET A 1 133 ? -5.139 21.281 7.100 1.00 7.20 148 MET A CA 1
ATOM 2490 C C . MET A 1 133 ? -4.737 20.472 5.872 1.00 7.09 148 MET A C 1
ATOM 2491 O O . MET A 1 133 ? -3.569 20.395 5.497 1.00 7.58 148 MET A O 1
ATOM 2505 N N . HIS A 1 134 ? -5.760 19.905 5.234 1.00 6.97 149 HIS A N 1
ATOM 2506 C CA . HIS A 1 134 ? -5.624 19.053 4.064 1.00 7.12 149 HIS A CA 1
ATOM 2507 C C . HIS A 1 134 ? -6.810 19.323 3.150 1.00 6.90 149 HIS A C 1
ATOM 2508 O O . HIS A 1 134 ? -7.811 19.898 3.575 1.00 7.67 149 HIS A O 1
ATOM 2522 N N . GLY A 1 135 ? -6.703 18.864 1.907 1.00 7.09 150 GLY A N 1
ATOM 2523 C CA . GLY A 1 135 ? -7.743 19.070 0.919 1.00 7.19 150 GLY A CA 1
ATOM 2524 C C . GLY A 1 135 ? -7.300 18.524 -0.419 1.00 6.80 150 GLY A C 1
ATOM 2525 O O . GLY A 1 135 ? -6.239 17.907 -0.533 1.00 7.04 150 GLY A O 1
ATOM 2529 N N . VAL A 1 136 ? -8.140 18.752 -1.426 1.00 7.00 151 VAL A N 1
ATOM 2530 C CA . VAL A 1 136 ? -7.909 18.296 -2.792 1.00 7.27 151 VAL A CA 1
ATOM 2531 C C . VAL A 1 136 ? -8.016 19.444 -3.790 1.00 7.31 151 VAL A C 1
ATOM 2532 O O . VAL A 1 136 ? -8.918 20.288 -3.717 1.00 7.72 151 VAL A O 1
ATOM 2545 N N . ILE A 1 137 ? -7.085 19.438 -4.749 1.00 7.17 152 ILE A N 1
ATOM 2546 C CA . ILE A 1 137 ? -7.159 20.222 -5.974 1.00 7.74 152 ILE A CA 1
ATOM 2547 C C . ILE A 1 137 ? -7.215 19.257 -7.153 1.00 7.29 152 ILE A C 1
ATOM 2548 O O . ILE A 1 137 ? -6.361 18.375 -7.294 1.00 8.10 152 ILE A O 1
ATOM 2564 N N . ILE A 1 138 ? -8.229 19.428 -7.989 1.00 7.65 153 ILE A N 1
ATOM 2565 C CA . ILE A 1 138 ? -8.378 18.684 -9.229 1.00 7.88 153 ILE A CA 1
ATOM 2566 C C . ILE A 1 138 ? -7.890 19.555 -10.374 1.00 7.88 153 ILE A C 1
ATOM 2567 O O . ILE A 1 138 ? -8.271 20.727 -10.482 1.00 8.62 153 ILE A O 1
ATOM 2583 N N . VAL A 1 139 ? -7.053 18.970 -11.223 1.00 7.85 154 VAL A N 1
ATOM 2584 C CA . VAL A 1 139 ? -6.555 19.601 -12.438 1.00 8.05 154 VAL A CA 1
ATOM 2585 C C . VAL A 1 139 ? -7.144 18.824 -13.609 1.00 8.07 154 VAL A C 1
ATOM 2586 O O . VAL A 1 139 ? -6.840 17.639 -13.794 1.00 8.74 154 VAL A O 1
ATOM 2599 N N . LYS A 1 140 ? -8.013 19.471 -14.378 1.00 9.11 155 LYS A N 1
ATOM 2600 C CA . LYS A 1 140 ? -8.751 18.787 -15.435 1.00 9.72 155 LYS A CA 1
ATOM 2601 C C . LYS A 1 140 ? -7.858 18.588 -16.658 1.00 10.09 155 LYS A C 1
ATOM 2602 O O . LYS A 1 140 ? -7.232 19.545 -17.121 1.00 10.54 155 LYS A O 1
ATOM 2621 N N A PRO A 1 141 ? -7.776 17.383 -17.217 0.70 9.62 156 PRO A N 1
ATOM 2622 N N B PRO A 1 141 ? -7.801 17.370 -17.206 0.30 12.15 156 PRO A N 1
ATOM 2623 C CA A PRO A 1 141 ? -6.885 17.174 -18.363 0.70 9.92 156 PRO A CA 1
ATOM 2624 C CA B PRO A 1 141 ? -6.933 17.109 -18.356 0.30 14.17 156 PRO A CA 1
ATOM 2625 C C A PRO A 1 141 ? -7.394 17.877 -19.603 0.70 10.78 156 PRO A C 1
ATOM 2626 C C B PRO A 1 141 ? -7.383 17.891 -19.573 0.30 15.69 156 PRO A C 1
ATOM 2627 O O A PRO A 1 141 ? -8.584 17.830 -19.927 0.70 11.87 156 PRO A O 1
ATOM 2628 O O B PRO A 1 141 ? -8.576 17.979 -19.876 0.30 16.02 156 PRO A O 1
ATOM 2649 N N A LYS A 1 142 ? -6.457 18.487 -20.333 0.70 12.83 157 LYS A N 1
ATOM 2650 N N B LYS A 1 142 ? -6.407 18.454 -20.284 0.30 18.25 157 LYS A N 1
ATOM 2651 C CA A LYS A 1 142 ? -6.807 19.251 -21.526 0.70 16.33 157 LYS A CA 1
ATOM 2652 C CA B LYS A 1 142 ? -6.718 19.136 -21.532 0.30 20.51 157 LYS A CA 1
ATOM 2653 C C A LYS A 1 142 ? -7.655 18.430 -22.484 0.70 16.66 157 LYS A C 1
ATOM 2654 C C B LYS A 1 142 ? -7.160 18.150 -22.602 0.30 20.10 157 LYS A C 1
ATOM 2655 O O A LYS A 1 142 ? -8.590 18.954 -23.102 0.70 17.88 157 LYS A O 1
ATOM 2656 O O B LYS A 1 142 ? -8.012 18.477 -23.436 0.30 20.24 157 LYS A O 1
ATOM 2693 N N A ASN A 1 143 ? -7.336 17.144 -22.632 0.70 17.33 158 ASN A N 1
ATOM 2694 N N B ASN A 1 143 ? -6.599 16.945 -22.596 0.30 20.88 158 ASN A N 1
ATOM 2695 C CA A ASN A 1 143 ? -8.023 16.268 -23.575 0.70 19.73 158 ASN A CA 1
ATOM 2696 C CA B ASN A 1 143 ? -6.929 15.926 -23.579 0.30 21.41 158 ASN A CA 1
ATOM 2697 C C A ASN A 1 143 ? -8.958 15.285 -22.881 0.70 17.43 158 ASN A C 1
ATOM 2698 C C B ASN A 1 143 ? -8.026 14.979 -23.100 0.30 19.03 158 ASN A C 1
ATOM 2699 O O A ASN A 1 143 ? -9.369 14.289 -23.488 0.70 18.34 158 ASN A O 1
ATOM 2700 O O B ASN A 1 143 ? -8.313 13.989 -23.780 0.30 18.58 158 ASN A O 1
ATOM 2721 N N A GLY A 1 144 ? -9.302 15.546 -21.624 0.70 15.97 159 GLY A N 1
ATOM 2722 N N B GLY A 1 144 ? -8.649 15.267 -21.958 0.30 18.44 159 GLY A N 1
ATOM 2723 C CA A GLY A 1 144 ? -10.239 14.691 -20.927 0.70 15.13 159 GLY A CA 1
ATOM 2724 C CA B GLY A 1 144 ? -9.776 14.486 -21.483 0.30 17.94 159 GLY A CA 1
ATOM 2725 C C A GLY A 1 144 ? -9.657 13.323 -20.610 0.70 12.20 159 GLY A C 1
ATOM 2726 C C B GLY A 1 144 ? -9.367 13.116 -20.968 0.30 15.92 159 GLY A C 1
ATOM 2727 O O A GLY A 1 144 ? -8.443 13.096 -20.641 0.70 12.71 159 GLY A O 1
ATOM 2728 O O B GLY A 1 144 ? -8.200 12.726 -20.966 0.30 15.93 159 GLY A O 1
ATOM 2735 N N A TYR A 1 145 ? -10.555 12.417 -20.259 0.70 11.23 160 TYR A N 1
ATOM 2736 N N B TYR A 1 145 ? -10.380 12.376 -20.500 0.30 15.55 160 TYR A N 1
ATOM 2737 C CA A TYR A 1 145 ? -10.267 11.005 -20.104 0.70 10.49 160 TYR A CA 1
ATOM 2738 C CA B TYR A 1 145 ? -10.228 10.960 -20.215 0.30 15.02 160 TYR A CA 1
ATOM 2739 C C A TYR A 1 145 ? -10.952 10.245 -21.223 0.70 10.65 160 TYR A C 1
ATOM 2740 C C B TYR A 1 145 ? -10.918 10.155 -21.309 0.30 13.97 160 TYR A C 1
ATOM 2741 O O A TYR A 1 145 ? -12.018 10.660 -21.683 0.70 10.99 160 TYR A O 1
ATOM 2742 O O B TYR A 1 145 ? -11.983 10.559 -21.789 0.30 14.03 160 TYR A O 1
ATOM 2777 N N A PRO A 1 146 ? -10.400 9.113 -21.663 0.70 11.80 161 PRO A N 1
ATOM 2778 N N B PRO A 1 146 ? -10.354 9.020 -21.723 0.30 13.57 161 PRO A N 1
ATOM 2779 C CA A PRO A 1 146 ? -11.021 8.413 -22.799 0.70 13.34 161 PRO A CA 1
ATOM 2780 C CA B PRO A 1 146 ? -10.967 8.260 -22.825 0.30 13.79 161 PRO A CA 1
ATOM 2781 C C A PRO A 1 146 ? -12.447 7.967 -22.538 0.70 12.32 161 PRO A C 1
ATOM 2782 C C B PRO A 1 146 ? -12.371 7.754 -22.540 0.30 12.36 161 PRO A C 1
ATOM 2783 O O A PRO A 1 146 ? -13.230 7.841 -23.487 0.70 13.46 161 PRO A O 1
ATOM 2784 O O B PRO A 1 146 ? -13.062 7.354 -23.484 0.30 12.53 161 PRO A O 1
ATOM 2805 N N . THR A 1 147 ? -12.805 7.736 -21.281 1.00 11.92 162 THR A N 1
ATOM 2806 C CA . THR A 1 147 ? -14.130 7.268 -20.907 1.00 11.51 162 THR A CA 1
ATOM 2807 C C . THR A 1 147 ? -15.091 8.397 -20.549 1.00 11.57 162 THR A C 1
ATOM 2808 O O . THR A 1 147 ? -16.201 8.115 -20.095 1.00 12.09 162 THR A O 1
ATOM 2820 N N . ASP A 1 148 ? -14.717 9.659 -20.784 1.00 12.37 163 ASP A N 1
ATOM 2821 C CA . ASP A 1 148 ? -15.578 10.783 -20.408 1.00 13.14 163 ASP A CA 1
ATOM 2822 C C . ASP A 1 148 ? -17.009 10.619 -20.913 1.00 13.94 163 ASP A C 1
ATOM 2823 O O . ASP A 1 148 ? -17.966 10.902 -20.188 1.00 13.81 163 ASP A O 1
ATOM 2832 N N A LYS A 1 149 ? -17.175 10.199 -22.168 0.65 15.43 164 LYS A N 1
ATOM 2833 N N B LYS A 1 149 ? -17.176 10.200 -22.168 0.35 15.40 164 LYS A N 1
ATOM 2834 C CA A LYS A 1 149 ? -18.507 10.145 -22.765 0.65 17.14 164 LYS A CA 1
ATOM 2835 C CA B LYS A 1 149 ? -18.512 10.161 -22.751 0.35 16.74 164 LYS A CA 1
ATOM 2836 C C A LYS A 1 149 ? -19.397 9.080 -22.141 0.65 16.09 164 LYS A C 1
ATOM 2837 C C B LYS A 1 149 ? -19.409 9.127 -22.076 0.35 15.62 164 LYS A C 1
ATOM 2838 O O A LYS A 1 149 ? -20.612 9.098 -22.377 0.65 17.71 164 LYS A O 1
ATOM 2839 O O B LYS A 1 149 ? -20.637 9.228 -22.184 0.35 16.40 164 LYS A O 1
ATOM 2876 N N . GLU A 1 150 ? -18.829 8.159 -21.363 1.00 15.17 165 GLU A N 1
ATOM 2877 C CA . GLU A 1 150 ? -19.592 7.117 -20.689 1.00 14.70 165 GLU A CA 1
ATOM 2878 C C . GLU A 1 150 ? -20.079 7.530 -19.308 1.00 12.97 165 GLU A C 1
ATOM 2879 O O . GLU A 1 150 ? -20.939 6.851 -18.742 1.00 13.97 165 GLU A O 1
ATOM 2892 N N . VAL A 1 151 ? -19.548 8.600 -18.739 1.00 11.82 166 VAL A N 1
ATOM 2893 C CA . VAL A 1 151 ? -19.834 8.940 -17.351 1.00 11.21 166 VAL A CA 1
ATOM 2894 C C . VAL A 1 151 ? -21.148 9.700 -17.279 1.00 10.84 166 VAL A C 1
ATOM 2895 O O . VAL A 1 151 ? -21.340 10.703 -17.969 1.00 12.36 166 VAL A O 1
ATOM 2908 N N . ASP A 1 152 ? -22.037 9.252 -16.401 1.00 10.64 167 ASP A N 1
ATOM 2909 C CA . ASP A 1 152 ? -23.332 9.890 -16.203 1.00 10.85 167 ASP A CA 1
ATOM 2910 C C . ASP A 1 152 ? -23.379 10.859 -15.037 1.00 10.46 167 ASP A C 1
ATOM 2911 O O . ASP A 1 152 ? -24.188 11.789 -15.065 1.00 11.88 167 ASP A O 1
ATOM 2920 N N A ARG A 1 153 ? -22.554 10.664 -14.016 0.69 10.05 168 ARG A N 1
ATOM 2921 N N B ARG A 1 153 ? -22.549 10.655 -14.014 0.31 10.60 168 ARG A N 1
ATOM 2922 C CA A ARG A 1 153 ? -22.661 11.436 -12.791 0.69 9.95 168 ARG A CA 1
ATOM 2923 C CA B ARG A 1 153 ? -22.578 11.460 -12.801 0.31 10.72 168 ARG A CA 1
ATOM 2924 C C A ARG A 1 153 ? -21.335 11.310 -12.068 0.69 9.00 168 ARG A C 1
ATOM 2925 C C B ARG A 1 153 ? -21.188 11.445 -12.180 0.31 9.65 168 ARG A C 1
ATOM 2926 O O A ARG A 1 153 ? -20.700 10.258 -12.124 0.69 8.49 168 ARG A O 1
ATOM 2927 O O B ARG A 1 153 ? -20.411 10.511 -12.386 0.31 9.48 168 ARG A O 1
ATOM 2968 N N A GLU A 1 154 ? -20.928 12.368 -11.374 0.69 9.23 169 GLU A N 1
ATOM 2969 N N B GLU A 1 154 ? -20.884 12.485 -11.403 0.31 10.05 169 GLU A N 1
ATOM 2970 C CA A GLU A 1 154 ? -19.625 12.364 -10.727 0.69 9.12 169 GLU A CA 1
ATOM 2971 C CA B GLU A 1 154 ? -19.581 12.615 -10.765 0.31 10.16 169 GLU A CA 1
ATOM 2972 C C A GLU A 1 154 ? -19.669 13.104 -9.398 0.69 8.66 169 GLU A C 1
ATOM 2973 C C B GLU A 1 154 ? -19.752 13.067 -9.323 0.31 9.03 169 GLU A C 1
ATOM 2974 O O A GLU A 1 154 ? -20.422 14.070 -9.223 0.69 8.85 169 GLU A O 1
ATOM 2975 O O B GLU A 1 154 ? -20.695 13.790 -8.988 0.31 9.46 169 GLU A O 1
ATOM 2998 N N . TYR A 1 155 ? -18.807 12.654 -8.480 1.00 8.50 170 TYR A N 1
ATOM 2999 C CA . TYR A 1 155 ? -18.639 13.243 -7.162 1.00 8.40 170 TYR A CA 1
ATOM 3000 C C . TYR A 1 155 ? -17.169 13.175 -6.769 1.00 7.84 170 TYR A C 1
ATOM 3001 O O . TYR A 1 155 ? -16.378 12.429 -7.353 1.00 8.60 170 TYR A O 1
ATOM 3020 N N . VAL A 1 156 ? -16.821 13.937 -5.733 1.00 8.28 171 VAL A N 1
ATOM 3021 C CA . VAL A 1 156 ? -15.495 13.925 -5.118 1.00 8.00 171 VAL A CA 1
ATOM 3022 C C . VAL A 1 156 ? -15.604 13.344 -3.717 1.00 8.28 171 VAL A C 1
ATOM 3023 O O . VAL A 1 156 ? -16.500 13.734 -2.958 1.00 10.31 171 VAL A O 1
ATOM 3036 N N A LEU A 1 157 ? -14.719 12.402 -3.382 0.67 7.46 172 LEU A N 1
ATOM 3037 N N B LEU A 1 157 ? -14.659 12.474 -3.348 0.33 7.77 172 LEU A N 1
ATOM 3038 C CA A LEU A 1 157 ? -14.618 11.873 -2.032 0.67 8.17 172 LEU A CA 1
ATOM 3039 C CA B LEU A 1 157 ? -14.656 11.836 -2.037 0.33 7.72 172 LEU A CA 1
ATOM 3040 C C A LEU A 1 157 ? -13.187 12.006 -1.544 0.67 7.81 172 LEU A C 1
ATOM 3041 C C B LEU A 1 157 ? -13.232 11.803 -1.490 0.33 7.16 172 LEU A C 1
ATOM 3042 O O A LEU A 1 157 ? -12.226 11.829 -2.303 0.67 8.24 172 LEU A O 1
ATOM 3043 O O B LEU A 1 157 ? -12.313 11.335 -2.169 0.33 6.96 172 LEU A O 1
ATOM 3074 N N . ILE A 1 158 ? -13.055 12.300 -0.261 1.00 7.03 173 ILE A N 1
ATOM 3075 C CA . ILE A 1 158 ? -11.750 12.421 0.387 1.00 7.11 173 ILE A CA 1
ATOM 3076 C C . ILE A 1 158 ? -11.765 11.583 1.655 1.00 6.66 173 ILE A C 1
ATOM 3077 O O . ILE A 1 158 ? -12.743 11.612 2.411 1.00 7.09 173 ILE A O 1
ATOM 3094 N N . GLN A 1 159 ? -10.688 10.836 1.893 1.00 6.68 174 GLN A N 1
ATOM 3095 C CA . GLN A 1 159 ? -10.501 10.087 3.124 1.00 6.60 174 GLN A CA 1
ATOM 3096 C C . GLN A 1 159 ? -9.468 10.786 4.000 1.00 6.27 174 GLN A C 1
ATOM 3097 O O . GLN A 1 159 ? -8.416 11.195 3.512 1.00 6.71 174 GLN A O 1
ATOM 3111 N N . ASN A 1 160 ? -9.752 10.907 5.298 1.00 6.39 175 ASN A N 1
ATOM 3112 C CA . ASN A 1 160 ? -8.754 11.379 6.258 1.00 6.51 175 ASN A CA 1
ATOM 3113 C C . ASN A 1 160 ? -8.936 10.672 7.592 1.00 6.43 175 ASN A C 1
ATOM 3114 O O . ASN A 1 160 ? -9.965 10.058 7.855 1.00 6.60 175 ASN A O 1
ATOM 3125 N N . GLU A 1 161 ? -7.939 10.811 8.459 1.00 6.46 176 GLU A N 1
ATOM 3126 C CA . GLU A 1 161 ? -8.000 10.326 9.828 1.00 6.50 176 GLU A CA 1
ATOM 3127 C C . GLU A 1 161 ? -8.131 11.484 10.805 1.00 6.76 176 GLU A C 1
ATOM 3128 O O . GLU A 1 161 ? -7.719 12.611 10.515 1.00 7.26 176 GLU A O 1
ATOM 3140 N N . TRP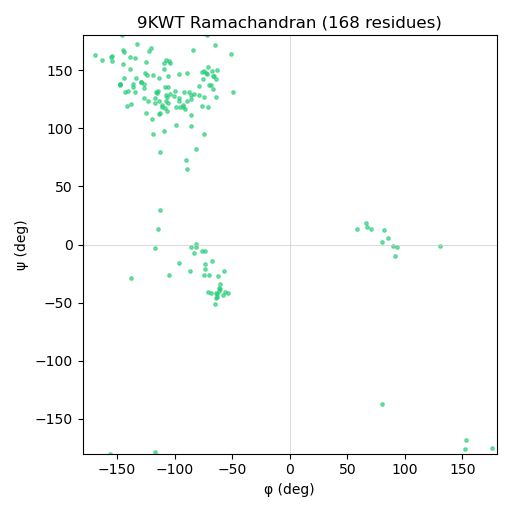 A 1 162 ? -8.627 11.168 12.002 1.00 6.62 177 TRP A N 1
ATOM 3141 C CA . TRP A 1 162 ? -8.598 12.067 13.142 1.00 7.00 177 TRP A CA 1
ATOM 3142 C C . TRP A 1 162 ? -8.011 11.320 14.333 1.00 6.89 177 TRP A C 1
ATOM 3143 O O . TRP A 1 162 ? -8.315 10.139 14.559 1.00 7.49 177 TRP A O 1
ATOM 3164 N N . TYR A 1 163 ? -7.183 12.029 15.095 1.00 7.33 178 TYR A N 1
ATOM 3165 C CA . TYR A 1 163 ? -6.454 11.524 16.253 1.00 7.33 178 TYR A CA 1
ATOM 3166 C C . TYR A 1 163 ? -6.908 12.262 17.513 1.00 7.66 178 TYR A C 1
ATOM 3167 O O . TYR A 1 163 ? -7.796 13.113 17.480 1.00 8.58 178 TYR A O 1
ATOM 3185 N N . LYS A 1 164 ? -6.299 11.915 18.647 1.00 8.27 179 LYS A N 1
ATOM 3186 C CA . LYS A 1 164 ? -6.496 12.691 19.861 1.00 8.83 179 LYS A CA 1
ATOM 3187 C C . LYS A 1 164 ? -6.075 14.135 19.632 1.00 8.96 179 LYS A C 1
ATOM 3188 O O . LYS A 1 164 ? -5.097 14.409 18.938 1.00 9.41 179 LYS A O 1
ATOM 3207 N N A TYR A 1 165 ? -6.806 15.058 20.245 0.79 9.99 180 TYR A N 1
ATOM 3208 N N B TYR A 1 165 ? -6.843 15.066 20.200 0.21 9.80 180 TYR A N 1
ATOM 3209 C CA A TYR A 1 165 ? -6.726 16.459 19.861 0.79 9.71 180 TYR A CA 1
ATOM 3210 C CA B TYR A 1 165 ? -6.731 16.471 19.820 0.21 10.07 180 TYR A CA 1
ATOM 3211 C C A TYR A 1 165 ? -5.317 17.023 20.029 0.79 8.87 180 TYR A C 1
ATOM 3212 C C B TYR A 1 165 ? -5.312 16.985 20.009 0.21 9.41 180 TYR A C 1
ATOM 3213 O O A TYR A 1 165 ? -4.788 17.096 21.143 0.79 9.50 180 TYR A O 1
ATOM 3214 O O B TYR A 1 165 ? -4.756 16.929 21.110 0.21 9.71 180 TYR A O 1
ATOM 3248 N N . ASN A 1 166 ? -4.743 17.503 18.924 1.00 9.50 181 ASN A N 1
ATOM 3249 C CA . ASN A 1 166 ? -3.459 18.209 18.947 1.00 9.59 181 ASN A CA 1
ATOM 3250 C C . ASN A 1 166 ? -2.400 17.473 19.771 1.00 9.47 181 ASN A C 1
ATOM 3251 O O . ASN A 1 166 ? -1.606 18.098 20.467 1.00 10.80 181 ASN A O 1
ATOM 3263 N N . ASP A 1 167 ? -2.368 16.147 19.661 1.00 9.30 182 ASP A N 1
ATOM 3264 C CA . ASP A 1 167 ? -1.512 15.295 20.490 1.00 9.26 182 ASP A CA 1
ATOM 3265 C C . ASP A 1 167 ? -0.430 14.699 19.599 1.00 8.70 182 ASP A C 1
ATOM 3266 O O . ASP A 1 167 ? -0.661 13.708 18.908 1.00 8.59 182 ASP A O 1
ATOM 3275 N N A MET A 1 168 ? 0.754 15.313 19.600 0.87 9.44 183 MET A N 1
ATOM 3276 N N B MET A 1 168 ? 0.757 15.309 19.635 0.13 9.57 183 MET A N 1
ATOM 3277 C CA A MET A 1 168 ? 1.819 14.877 18.698 0.87 9.75 183 MET A CA 1
ATOM 3278 C CA B MET A 1 168 ? 1.830 14.909 18.733 0.13 10.17 183 MET A CA 1
ATOM 3279 C C A MET A 1 168 ? 2.277 13.459 18.989 0.87 8.96 183 MET A C 1
ATOM 3280 C C B MET A 1 168 ? 2.294 13.482 18.993 0.13 9.41 183 MET A C 1
ATOM 3281 O O A MET A 1 168 ? 2.702 12.752 18.071 0.87 9.48 183 MET A O 1
ATOM 3282 O O B MET A 1 168 ? 2.713 12.791 18.057 0.13 9.33 183 MET A O 1
ATOM 3309 N N . ASN A 1 169 ? 2.237 13.019 20.243 1.00 9.54 184 ASN A N 1
ATOM 3310 C CA . ASN A 1 169 ? 2.587 11.635 20.519 1.00 9.39 184 ASN A CA 1
ATOM 3311 C C . ASN A 1 169 ? 1.618 10.695 19.820 1.00 8.64 184 ASN A C 1
ATOM 3312 O O . ASN A 1 169 ? 2.023 9.715 19.178 1.00 8.88 184 ASN A O 1
ATOM 3324 N N . ASP A 1 170 ? 0.320 10.973 19.945 1.00 8.45 185 ASP A N 1
ATOM 3325 C CA . ASP A 1 170 ? -0.682 10.153 19.274 1.00 8.02 185 ASP A CA 1
ATOM 3326 C C . ASP A 1 170 ? -0.543 10.241 17.764 1.00 7.60 185 ASP A C 1
ATOM 3327 O O . ASP A 1 170 ? -0.660 9.233 17.055 1.00 7.90 185 ASP A O 1
ATOM 3336 N N . PHE A 1 171 ? -0.307 11.446 17.247 1.00 7.43 186 PHE A N 1
ATOM 3337 C CA . PHE A 1 171 ? -0.176 11.607 15.807 1.00 7.45 186 PHE A CA 1
ATOM 3338 C C . PHE A 1 171 ? 0.930 10.716 15.249 1.00 7.40 186 PHE A C 1
ATOM 3339 O O . PHE A 1 171 ? 0.814 10.195 14.132 1.00 7.95 186 PHE A O 1
ATOM 3356 N N A GLN A 1 172 ? 2.035 10.589 15.998 0.61 7.43 187 GLN A N 1
ATOM 3357 N N B GLN A 1 172 ? 2.041 10.568 15.962 0.39 7.80 187 GLN A N 1
ATOM 3358 C CA A GLN A 1 172 ? 3.218 9.854 15.550 0.61 8.08 187 GLN A CA 1
ATOM 3359 C CA B GLN A 1 172 ? 3.144 9.811 15.381 0.39 8.49 187 GLN A CA 1
ATOM 3360 C C A GLN A 1 172 ? 3.098 8.359 15.785 0.61 7.51 187 GLN A C 1
ATOM 3361 C C B GLN A 1 172 ? 3.227 8.365 15.853 0.39 7.70 187 GLN A C 1
ATOM 3362 O O A GLN A 1 172 ? 3.594 7.561 14.980 0.61 7.75 187 GLN A O 1
ATOM 3363 O O B GLN A 1 172 ? 3.960 7.587 15.236 0.39 7.23 187 GLN A O 1
ATOM 3390 N N . ASN A 1 173 ? 2.504 7.979 16.917 1.00 7.91 188 ASN A N 1
ATOM 3391 C CA . ASN A 1 173 ? 2.629 6.635 17.468 1.00 8.44 188 ASN A CA 1
ATOM 3392 C C . ASN A 1 173 ? 1.322 5.896 17.680 1.00 8.43 188 ASN A C 1
ATOM 3393 O O . ASN A 1 173 ? 1.375 4.697 17.989 1.00 9.42 188 ASN A O 1
ATOM 3405 N N . GLY A 1 174 ? 0.175 6.557 17.565 1.00 7.96 189 GLY A N 1
ATOM 3406 C CA . GLY A 1 174 ? -1.097 5.960 17.902 1.00 8.79 189 GLY A CA 1
ATOM 3407 C C . GLY A 1 174 ? -1.916 5.579 16.684 1.00 8.36 189 GLY A C 1
ATOM 3408 O O . GLY A 1 174 ? -1.779 6.153 15.608 1.00 9.60 189 GLY A O 1
ATOM 3412 N N . VAL A 1 175 ? -2.846 4.656 16.878 1.00 8.78 190 VAL A N 1
ATOM 3413 C CA . VAL A 1 175 ? -3.817 4.355 15.836 1.00 8.15 190 VAL A CA 1
ATOM 3414 C C . VAL A 1 175 ? -4.792 5.517 15.705 1.00 7.89 190 VAL A C 1
ATOM 3415 O O . VAL A 1 175 ? -5.073 6.230 16.687 1.00 8.48 190 VAL A O 1
ATOM 3428 N N . PRO A 1 176 ? -5.380 5.717 14.530 1.00 7.78 191 PRO A N 1
ATOM 3429 C CA . PRO A 1 176 ? -6.396 6.763 14.392 1.00 7.56 191 PRO A CA 1
ATOM 3430 C C . PRO A 1 176 ? -7.614 6.455 15.241 1.00 7.42 191 PRO A C 1
ATOM 3431 O O . PRO A 1 176 ? -8.042 5.312 15.358 1.00 8.83 191 PRO A O 1
ATOM 3442 N N . SER A 1 177 ? -8.191 7.509 15.815 1.00 7.31 192 SER A N 1
ATOM 3443 C CA . SER A 1 177 ? -9.433 7.364 16.564 1.00 8.04 192 SER A CA 1
ATOM 3444 C C . SER A 1 177 ? -10.623 7.246 15.628 1.00 7.43 192 SER A C 1
ATOM 3445 O O . SER A 1 177 ? -11.580 6.515 15.913 1.00 8.42 192 SER A O 1
ATOM 3453 N N A TYR A 1 178 ? -10.585 7.975 14.518 0.83 7.25 193 TYR A N 1
ATOM 3454 N N B TYR A 1 178 ? -10.578 7.965 14.510 0.17 7.86 193 TYR A N 1
ATOM 3455 C CA A TYR A 1 178 ? -11.613 7.960 13.495 0.83 6.97 193 TYR A CA 1
ATOM 3456 C CA B TYR A 1 178 ? -11.613 7.917 13.494 0.17 8.16 193 TYR A CA 1
ATOM 3457 C C A TYR A 1 178 ? -10.925 7.950 12.140 0.83 6.99 193 TYR A C 1
ATOM 3458 C C B TYR A 1 178 ? -10.959 7.996 12.126 0.17 7.24 193 TYR A C 1
ATOM 3459 O O A TYR A 1 178 ? -9.841 8.520 11.986 0.83 7.29 193 TYR A O 1
ATOM 3460 O O B TYR A 1 178 ? -9.938 8.665 11.947 0.17 7.05 193 TYR A O 1
ATOM 3494 N N . VAL A 1 179 ? -11.566 7.316 11.160 1.00 6.99 194 VAL A N 1
ATOM 3495 C CA . VAL A 1 179 ? -11.186 7.432 9.761 1.00 6.84 194 VAL A CA 1
ATOM 3496 C C . VAL A 1 179 ? -12.485 7.728 9.032 1.00 6.78 194 VAL A C 1
ATOM 3497 O O . VAL A 1 179 ? -13.508 7.121 9.351 1.00 7.41 194 VAL A O 1
ATOM 3511 N N . VAL A 1 180 ? -12.465 8.689 8.106 1.00 6.49 195 VAL A N 1
ATOM 3512 C CA . VAL A 1 180 ? -13.691 9.296 7.626 1.00 6.69 195 VAL A CA 1
ATOM 3513 C C . VAL A 1 180 ? -13.607 9.642 6.153 1.00 6.56 195 VAL A C 1
ATOM 3514 O O . VAL A 1 180 ? -12.529 9.892 5.606 1.00 7.19 195 VAL A O 1
ATOM 3527 N N . PHE A 1 181 ? -14.789 9.701 5.537 1.00 6.83 196 PHE A N 1
ATOM 3528 C CA . PHE A 1 181 ? -14.973 10.265 4.213 1.00 6.90 196 PHE A CA 1
ATOM 3529 C C . PHE A 1 181 ? -15.727 11.589 4.292 1.00 7.11 196 PHE A C 1
ATOM 3530 O O . PHE A 1 181 ? -16.586 11.797 5.156 1.00 8.16 196 PHE A O 1
ATOM 3547 N N . SER A 1 182 ? -15.445 12.444 3.316 1.00 7.09 197 SER A N 1
ATOM 3548 C CA . SER A 1 182 ? -16.184 13.667 3.055 1.00 7.27 197 SER A CA 1
ATOM 3549 C C . SER A 1 182 ? -16.362 13.803 1.550 1.00 7.14 197 SER A C 1
ATOM 3550 O O . SER A 1 182 ? -15.647 13.181 0.764 1.00 7.52 197 SER A O 1
ATOM 3558 N N A SER A 1 183 ? -17.331 14.630 1.155 0.82 7.65 198 SER A N 1
ATOM 3559 N N B SER A 1 183 ? -17.326 14.635 1.146 0.18 7.60 198 SER A N 1
ATOM 3560 C CA A SER A 1 183 ? -17.565 14.908 -0.249 0.82 7.95 198 SER A CA 1
ATOM 3561 C CA B SER A 1 183 ? -17.596 14.894 -0.265 0.18 7.83 198 SER A CA 1
ATOM 3562 C C A SER A 1 183 ? -17.525 16.410 -0.463 0.82 7.69 198 SER A C 1
ATOM 3563 C C B SER A 1 183 ? -17.609 16.395 -0.508 0.18 7.60 198 SER A C 1
ATOM 3564 O O A SER A 1 183 ? -18.005 17.173 0.372 0.82 9.35 198 SER A O 1
ATOM 3565 O O B SER A 1 183 ? -18.237 17.139 0.251 0.18 7.91 198 SER A O 1
ATOM 3579 N N . LYS A 1 184 ? -16.935 16.834 -1.571 1.00 7.86 199 LYS A N 1
ATOM 3580 C CA . LYS A 1 184 ? -16.800 18.251 -1.881 1.00 8.46 199 LYS A CA 1
ATOM 3581 C C . LYS A 1 184 ? -17.445 18.536 -3.229 1.00 8.56 199 LYS A C 1
ATOM 3582 O O . LYS A 1 184 ? -17.214 17.811 -4.197 1.00 9.86 199 LYS A O 1
ATOM 3602 N N . ALA A 1 185 ? -18.221 19.610 -3.299 1.00 9.10 200 ALA A N 1
ATOM 3603 C CA . ALA A 1 185 ? -19.100 19.828 -4.437 1.00 9.88 200 ALA A CA 1
ATOM 3604 C C . ALA A 1 185 ? -18.357 20.216 -5.712 1.00 10.20 200 ALA A C 1
ATOM 3605 O O . ALA A 1 185 ? -17.526 21.124 -5.712 1.00 10.78 200 ALA A O 1
ATOM 3612 N N A LEU A 1 186 ? -18.733 19.571 -6.819 0.82 10.85 201 LEU A N 1
ATOM 3613 N N B LEU A 1 186 ? -18.678 19.537 -6.814 0.18 11.68 201 LEU A N 1
ATOM 3614 C CA A LEU A 1 186 ? -18.290 19.932 -8.161 0.82 12.44 201 LEU A CA 1
ATOM 3615 C CA B LEU A 1 186 ? -18.144 19.946 -8.108 0.18 13.09 201 LEU A CA 1
ATOM 3616 C C A LEU A 1 186 ? -19.301 20.765 -8.928 0.82 13.54 201 LEU A C 1
ATOM 3617 C C B LEU A 1 186 ? -18.953 21.082 -8.717 0.18 13.64 201 LEU A C 1
ATOM 3618 O O A LEU A 1 186 ? -18.898 21.564 -9.781 0.82 15.40 201 LEU A O 1
ATOM 3619 O O B LEU A 1 186 ? -18.396 21.912 -9.445 0.18 13.54 201 LEU A O 1
ATOM 3650 N N A LYS A 1 187 ? -20.593 20.555 -8.708 0.82 14.16 202 LYS A N 1
ATOM 3651 N N B LYS A 1 187 ? -20.254 21.137 -8.429 0.18 15.33 202 LYS A N 1
ATOM 3652 C CA A LYS A 1 187 ? -21.652 21.265 -9.404 0.82 14.96 202 LYS A CA 1
ATOM 3653 C CA B LYS A 1 187 ? -21.140 22.156 -8.975 0.18 16.69 202 LYS A CA 1
ATOM 3654 C C A LYS A 1 187 ? -22.690 21.716 -8.393 0.82 14.85 202 LYS A C 1
ATOM 3655 C C B LYS A 1 187 ? -22.180 22.508 -7.918 0.18 16.97 202 LYS A C 1
ATOM 3656 O O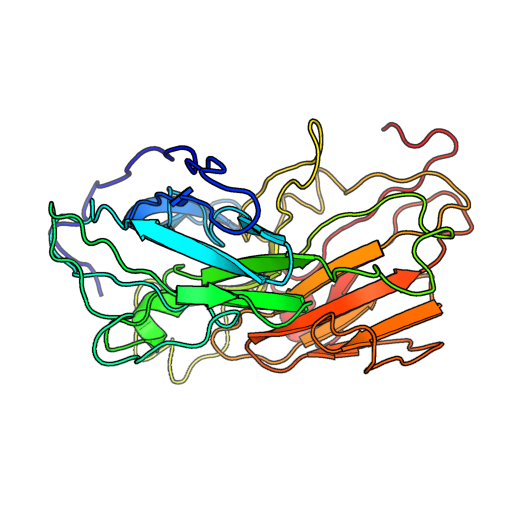 A LYS A 1 187 ? -22.805 21.143 -7.305 0.82 13.68 202 LYS A O 1
ATOM 3657 O O B LYS A 1 187 ? -22.199 21.891 -6.845 0.18 16.96 202 LYS A O 1
ATOM 3694 N N A PRO A 1 188 ? -23.457 22.752 -8.719 0.82 17.77 2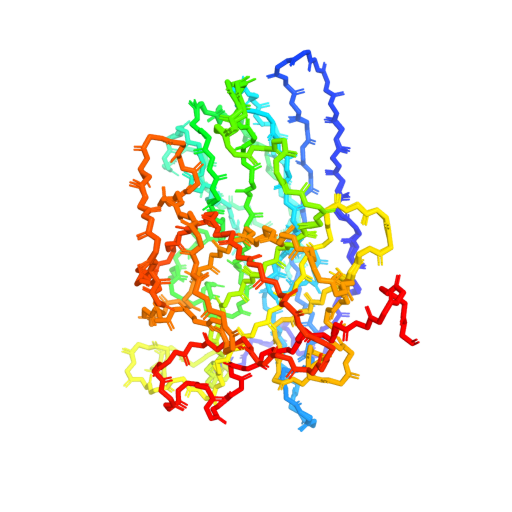03 PRO A N 1
ATOM 3695 N N B PRO A 1 188 ? -23.062 23.477 -8.171 0.18 18.27 203 PRO A N 1
ATOM 3696 C CA A PRO A 1 188 ? -24.514 23.197 -7.806 0.82 19.29 203 PRO A CA 1
ATOM 3697 C CA B PRO A 1 188 ? -24.136 23.746 -7.209 0.18 19.39 203 PRO A CA 1
ATOM 3698 C C A PRO A 1 188 ? -25.452 22.052 -7.457 0.82 17.89 203 PRO A C 1
ATOM 3699 C C B PRO A 1 188 ? -25.013 22.521 -7.003 0.18 18.54 203 PRO A C 1
ATOM 3700 O O A PRO A 1 188 ? -25.847 21.258 -8.314 0.82 18.00 203 PRO A O 1
ATOM 3701 O O B PRO A 1 188 ? -25.217 21.714 -7.912 0.18 18.60 203 PRO A O 1
ATOM 3722 N N A GLY A 1 189 ? -25.778 21.952 -6.180 0.82 18.56 204 GLY A N 1
ATOM 3723 N N B GLY A 1 189 ? -25.536 22.392 -5.786 0.18 19.22 204 GLY A N 1
ATOM 3724 C CA A GLY A 1 189 ? -26.619 20.902 -5.676 0.82 18.96 204 GLY A CA 1
ATOM 3725 C CA B GLY A 1 189 ? -26.394 21.284 -5.435 0.18 19.56 204 GLY A CA 1
ATOM 3726 C C A GLY A 1 189 ? -25.860 19.733 -5.092 0.82 16.25 204 GLY A C 1
ATOM 3727 C C B GLY A 1 189 ? -25.677 20.005 -5.069 0.18 17.54 204 GLY A C 1
ATOM 3728 O O A GLY A 1 189 ? -26.431 18.986 -4.294 0.82 17.58 204 GLY A O 1
ATOM 3729 O O B GLY A 1 189 ? -26.341 19.039 -4.672 0.18 17.50 204 GLY A O 1
ATOM 3736 N N A ASP A 1 190 ? -24.592 19.551 -5.462 0.82 14.35 205 ASP A N 1
ATOM 3737 N N B ASP A 1 190 ? -24.347 19.954 -5.194 0.18 17.51 205 ASP A N 1
ATOM 3738 C CA A ASP A 1 190 ? -23.805 18.503 -4.845 0.82 12.98 205 ASP A CA 1
ATOM 3739 C CA B ASP A 1 190 ? -23.610 18.764 -4.807 0.18 16.97 205 ASP A CA 1
ATOM 3740 C C A ASP A 1 190 ? -23.649 18.814 -3.357 0.82 12.37 205 ASP A C 1
ATOM 3741 C C B ASP A 1 190 ? -23.325 18.783 -3.305 0.18 14.85 205 ASP A C 1
ATOM 3742 O O A ASP A 1 190 ? -23.535 19.984 -2.964 0.82 13.00 205 ASP A O 1
ATOM 3743 O O B ASP A 1 190 ? -23.189 19.853 -2.705 0.18 14.52 205 ASP A O 1
ATOM 3760 N N A PRO A 1 191 ? -23.571 17.789 -2.514 0.82 12.20 206 PRO A N 1
ATOM 3761 N N B PRO A 1 191 ? -23.216 17.612 -2.675 0.18 13.73 206 PRO A N 1
ATOM 3762 C CA A PRO A 1 191 ? -23.255 18.028 -1.105 0.82 12.43 206 PRO A CA 1
ATOM 3763 C CA B PRO A 1 191 ? -22.898 17.578 -1.240 0.18 13.26 206 PRO A CA 1
ATOM 3764 C C A PRO A 1 191 ? -21.831 18.537 -0.932 0.82 10.36 206 PRO A C 1
ATOM 3765 C C B PRO A 1 191 ? -21.496 18.100 -0.960 0.18 11.85 206 PRO A C 1
ATOM 3766 O O A PRO A 1 191 ? -20.963 18.378 -1.789 0.82 10.90 206 PRO A O 1
ATOM 3767 O O B PRO A 1 191 ? -20.512 17.613 -1.522 0.18 11.00 206 PRO A O 1
ATOM 3788 N N A ASN A 1 192 ? -21.613 19.199 0.193 0.82 9.61 207 ASN A N 1
ATOM 3789 N N B ASN A 1 192 ? -21.412 19.094 -0.077 0.18 12.22 207 ASN A N 1
ATOM 3790 C CA A ASN A 1 192 ? -20.286 19.660 0.573 0.82 8.87 207 ASN A CA 1
ATOM 3791 C CA B ASN A 1 192 ? -20.143 19.608 0.431 0.18 12.16 207 ASN A CA 1
ATOM 3792 C C A ASN A 1 192 ? -20.167 19.456 2.071 0.82 8.60 207 ASN A C 1
ATOM 3793 C C B ASN A 1 192 ? -20.133 19.382 1.936 0.18 11.01 207 ASN A C 1
ATOM 3794 O O A ASN A 1 192 ? -20.857 20.128 2.842 0.82 10.37 207 ASN A O 1
ATOM 3795 O O B ASN A 1 192 ? -20.857 20.061 2.673 0.18 11.04 207 ASN A O 1
ATOM 3816 N N A THR A 1 193 ? -19.340 18.496 2.472 0.82 8.07 208 THR A N 1
ATOM 3817 N N B THR A 1 193 ? -19.325 18.427 2.390 0.18 10.78 208 THR A N 1
ATOM 3818 C CA A THR A 1 193 ? -19.328 17.994 3.836 0.82 8.21 208 THR A CA 1
ATOM 3819 C CA B THR A 1 193 ? -19.313 18.001 3.783 0.18 10.37 208 THR A CA 1
ATOM 3820 C C A THR A 1 193 ? -17.903 17.973 4.365 0.82 7.69 208 THR A C 1
ATOM 3821 C C B THR A 1 193 ? -17.880 17.941 4.292 0.18 9.58 208 THR A C 1
ATOM 3822 O O A THR A 1 193 ? -16.941 18.128 3.610 0.82 8.00 208 THR A O 1
ATOM 3823 O O B THR A 1 193 ? -16.917 17.996 3.522 0.18 9.54 208 THR A O 1
ATOM 3844 N N A ASN A 1 194 ? -17.781 17.785 5.677 0.82 7.69 209 ASN A N 1
ATOM 3845 N N B ASN A 1 194 ? -17.749 17.822 5.610 0.18 9.60 209 ASN A N 1
ATOM 3846 C CA A ASN A 1 194 ? -16.497 17.640 6.343 0.82 7.63 209 ASN A CA 1
ATOM 3847 C CA B ASN A 1 194 ? -16.460 17.684 6.269 0.18 9.41 209 ASN A CA 1
ATOM 3848 C C A ASN A 1 194 ? -16.239 16.185 6.708 0.82 7.10 209 ASN A C 1
ATOM 3849 C C B ASN A 1 194 ? -16.216 16.228 6.650 0.18 8.40 209 ASN A C 1
ATOM 3850 O O A ASN A 1 194 ? -17.131 15.338 6.679 0.82 7.69 209 ASN A O 1
ATOM 3851 O O B ASN A 1 194 ? -17.104 15.378 6.569 0.18 8.25 209 ASN A O 1
ATOM 3872 N N A GLY A 1 195 ? -14.986 15.902 7.047 0.82 6.94 210 GLY A N 1
ATOM 3873 N N B GLY A 1 195 ? -14.984 15.948 7.065 0.18 8.32 210 GLY A N 1
ATOM 3874 C CA A GLY A 1 195 ? -14.596 14.552 7.417 0.82 7.24 210 GLY A CA 1
ATOM 3875 C CA B GLY A 1 195 ? -14.601 14.599 7.436 0.18 8.35 210 GLY A CA 1
ATOM 3876 C C A GLY A 1 195 ? -15.194 14.155 8.747 0.82 7.09 210 GLY A C 1
ATOM 3877 C C B GLY A 1 195 ? -15.200 14.168 8.758 0.18 7.40 210 GLY A C 1
ATOM 3878 O O A GLY A 1 195 ? -14.705 14.547 9.804 0.82 7.72 210 GLY A O 1
ATOM 3879 O O B GLY A 1 195 ? -14.714 14.555 9.824 0.18 7.38 210 GLY A O 1
ATOM 3886 N N . ASP A 1 196 ? -16.255 13.359 8.701 1.00 7.37 211 ASP A N 1
ATOM 3887 C CA . ASP A 1 196 ? -16.958 12.910 9.892 1.00 7.52 211 ASP A CA 1
ATOM 3888 C C . ASP A 1 196 ? -17.438 11.479 9.662 1.00 7.43 211 ASP A C 1
ATOM 3889 O O . ASP A 1 196 ? -17.374 10.954 8.547 1.00 7.75 211 ASP A O 1
ATOM 3899 N N . THR A 1 197 ? -17.895 10.833 10.729 1.00 7.77 212 THR A N 1
ATOM 3900 C CA . THR A 1 197 ? -18.228 9.414 10.688 1.00 8.05 212 THR A CA 1
ATOM 3901 C C . THR A 1 197 ? -19.649 9.130 10.214 1.00 7.97 212 THR A C 1
ATOM 3902 O O . THR A 1 197 ? -20.028 7.954 10.160 1.00 8.76 212 THR A O 1
ATOM 3913 N N . PHE A 1 198 ? -20.456 10.156 9.931 1.00 7.94 213 PHE A N 1
ATOM 3914 C CA . PHE A 1 198 ? -21.901 9.957 9.841 1.00 8.49 213 PHE A CA 1
ATOM 3915 C C . PHE A 1 198 ? -22.613 10.658 8.687 1.00 8.27 213 PHE A C 1
ATOM 3916 O O . PHE A 1 198 ? -23.665 10.155 8.272 1.00 8.89 213 PHE A O 1
ATOM 3933 N N . THR A 1 199 ? -22.138 11.796 8.181 1.00 8.30 214 THR A N 1
ATOM 3934 C CA . THR A 1 199 ? -22.979 12.562 7.265 1.00 8.29 214 THR A CA 1
ATOM 3935 C C . THR A 1 199 ? -23.298 11.799 5.991 1.00 8.37 214 THR A C 1
ATOM 3936 O O . THR A 1 199 ? -24.437 11.835 5.514 1.00 9.38 214 THR A O 1
ATOM 3947 N N . LEU A 1 200 ? -22.308 11.121 5.415 1.00 8.38 215 LEU A N 1
ATOM 3948 C CA . LEU A 1 200 ? -22.523 10.422 4.153 1.00 8.38 215 LEU A CA 1
ATOM 3949 C C . LEU A 1 200 ? -23.180 9.059 4.340 1.00 8.53 215 LEU A C 1
ATOM 3950 O O . LEU A 1 200 ? -23.489 8.396 3.343 1.00 9.19 215 LEU A O 1
ATOM 3966 N N . LYS A 1 201 ? -23.433 8.650 5.584 1.00 8.48 216 LYS A N 1
ATOM 3967 C CA . LYS A 1 201 ? -24.344 7.545 5.857 1.00 9.36 216 LYS A CA 1
ATOM 3968 C C . LYS A 1 201 ? -25.781 8.037 5.936 1.00 9.83 216 LYS A C 1
ATOM 3969 O O . LYS A 1 201 ? -26.697 7.425 5.375 1.00 10.93 216 LYS A O 1
ATOM 3988 N N A GLU A 1 202 ? -25.995 9.151 6.628 0.68 9.73 217 GLU A N 1
ATOM 3989 N N B GLU A 1 202 ? -25.991 9.136 6.663 0.32 10.87 217 GLU A N 1
ATOM 3990 C CA A GLU A 1 202 ? -27.341 9.658 6.877 0.68 10.93 217 GLU A CA 1
ATOM 3991 C CA B GLU A 1 202 ? -27.337 9.660 6.876 0.32 12.22 217 GLU A CA 1
ATOM 3992 C C A GLU A 1 202 ? -27.905 10.419 5.684 0.68 10.59 217 GLU A C 1
ATOM 3993 C C B GLU A 1 202 ? -27.871 10.328 5.615 0.32 11.62 217 GLU A C 1
ATOM 3994 O O A GLU A 1 202 ? -29.132 10.494 5.517 0.68 11.61 217 GLU A O 1
ATOM 3995 O O B GLU A 1 202 ? -29.058 10.192 5.285 0.32 11.88 217 GLU A O 1
ATOM 4018 N N A LYS A 1 203 ? -27.027 11.003 4.877 0.68 10.78 218 LYS A N 1
ATOM 4019 N N B LYS A 1 203 ? -27.002 11.039 4.892 0.32 11.87 218 LYS A N 1
ATOM 4020 C CA A LYS A 1 203 ? -27.385 11.720 3.656 0.68 12.43 218 LYS A CA 1
ATOM 4021 C CA B LYS A 1 203 ? -27.335 11.727 3.647 0.32 12.27 218 LYS A CA 1
ATOM 4022 C C A LYS A 1 203 ? -26.493 11.149 2.564 0.68 10.99 218 LYS A C 1
ATOM 4023 C C B LYS A 1 203 ? -26.470 11.108 2.551 0.32 10.38 218 LYS A C 1
ATOM 4024 O O A LYS A 1 203 ? -25.464 11.733 2.205 0.68 11.05 218 LYS A O 1
ATOM 4025 O O B LYS A 1 203 ? -25.433 11.670 2.170 0.32 10.36 218 LYS A O 1
ATOM 4062 N N A PRO A 1 204 ? -26.849 9.987 2.030 0.68 11.28 219 PRO A N 1
ATOM 4063 N N B PRO A 1 204 ? -26.852 9.939 2.034 0.32 9.85 219 PRO A N 1
ATOM 4064 C CA A PRO A 1 204 ? -26.009 9.349 1.014 0.68 10.98 219 PRO A CA 1
ATOM 4065 C CA B PRO A 1 204 ? -26.033 9.297 0.998 0.32 9.73 219 PRO A CA 1
ATOM 4066 C C A PRO A 1 204 ? -25.882 10.211 -0.231 0.68 10.07 219 PRO A C 1
ATOM 4067 C C B PRO A 1 204 ? -25.906 10.163 -0.247 0.32 9.54 219 PRO A C 1
ATOM 4068 O O A PRO A 1 204 ? -26.740 11.039 -0.546 0.68 11.20 219 PRO A O 1
ATOM 4069 O O B PRO A 1 204 ? -26.790 10.961 -0.570 0.32 10.10 219 PRO A O 1
ATOM 4090 N N . LEU A 1 205 ? -24.795 9.981 -0.961 1.00 9.84 220 LEU A N 1
ATOM 4091 C CA . LEU A 1 205 ? -24.711 10.460 -2.328 1.00 9.74 220 LEU A CA 1
ATOM 4092 C C . LEU A 1 205 ? -25.813 9.791 -3.135 1.00 9.92 220 LEU A C 1
ATOM 4093 O O . LEU A 1 205 ? -26.207 8.663 -2.841 1.00 10.66 220 LEU A O 1
ATOM 4110 N N . LEU A 1 206 ? -26.297 10.472 -4.167 1.00 10.34 221 LEU A N 1
ATOM 4111 C CA . LEU A 1 206 ? -27.436 9.998 -4.945 1.00 10.57 221 LEU A CA 1
ATOM 4112 C C . LEU A 1 206 ? -27.054 9.636 -6.370 1.00 9.93 221 LEU A C 1
ATOM 4113 O O . LEU A 1 206 ? -26.240 10.316 -6.994 1.00 10.88 221 LEU A O 1
ATOM 4129 N N . ALA A 1 207 ? -27.678 8.592 -6.901 1.00 10.41 222 ALA A N 1
ATOM 4130 C CA . ALA A 1 207 ? -27.505 8.242 -8.300 1.00 10.50 222 ALA A CA 1
ATOM 4131 C C . ALA A 1 207 ? -28.734 7.491 -8.791 1.00 10.45 222 ALA A C 1
ATOM 4132 O O . ALA A 1 207 ? -29.641 7.165 -8.019 1.00 10.78 222 ALA A O 1
ATOM 4139 N N A LYS A 1 208 ? -28.731 7.187 -10.083 0.60 11.02 223 LYS A N 1
ATOM 4140 N N B LYS A 1 208 ? -28.767 7.259 -10.106 0.40 11.74 223 LYS A N 1
ATOM 4141 C CA A LYS A 1 208 ? -29.854 6.544 -10.753 0.60 11.82 223 LYS A CA 1
ATOM 4142 C CA B LYS A 1 208 ? -29.848 6.544 -10.778 0.40 12.95 223 LYS A CA 1
ATOM 4143 C C A LYS A 1 208 ? -29.440 5.179 -11.284 0.60 10.63 223 LYS A C 1
ATOM 4144 C C B LYS A 1 208 ? -29.402 5.141 -11.175 0.40 11.66 223 LYS A C 1
ATOM 4145 O O A LYS A 1 208 ? -28.320 5.003 -11.773 0.60 9.68 223 LYS A O 1
ATOM 4146 O O B LYS A 1 208 ? -28.227 4.897 -11.463 0.40 11.62 223 LYS A O 1
ATOM 4183 N N . VAL A 1 209 ? -30.377 4.229 -11.222 1.00 11.70 224 VAL A N 1
ATOM 4184 C CA . VAL A 1 209 ? -30.120 2.868 -11.684 1.00 11.88 224 VAL A CA 1
ATOM 4185 C C . VAL A 1 209 ? -29.544 2.898 -13.090 1.00 11.18 224 VAL A C 1
ATOM 4186 O O . VAL A 1 209 ? -30.078 3.561 -13.991 1.00 12.22 224 VAL A O 1
ATOM 4200 N N . GLY A 1 210 ? -28.477 2.122 -13.291 1.00 11.26 225 GLY A N 1
ATOM 4201 C CA . GLY A 1 210 ? -27.849 1.977 -14.583 1.00 11.96 225 GLY A CA 1
ATOM 4202 C C . GLY A 1 210 ? -26.730 2.951 -14.863 1.00 11.45 225 GLY A C 1
ATOM 4203 O O . GLY A 1 210 ? -26.014 2.779 -15.857 1.00 12.69 225 GLY A O 1
ATOM 4207 N N . GLU A 1 211 ? -26.551 3.963 -14.026 1.00 10.80 226 GLU A N 1
ATOM 4208 C CA . GLU A 1 211 ? -25.562 4.985 -14.308 1.00 10.80 226 GLU A CA 1
ATOM 4209 C C . GLU A 1 211 ? -24.138 4.490 -14.105 1.00 10.22 226 GLU A C 1
ATOM 4210 O O . GLU A 1 211 ? -23.844 3.641 -13.250 1.00 10.64 226 GLU A O 1
ATOM 4222 N N A LYS A 1 212 ? -23.246 5.059 -14.908 0.80 10.33 227 LYS A N 1
ATOM 4223 N N B LYS A 1 212 ? -23.244 5.054 -14.916 0.20 10.67 227 LYS A N 1
ATOM 4224 C CA A LYS A 1 212 ? -21.822 5.027 -14.637 0.80 10.33 227 LYS A CA 1
ATOM 4225 C CA B LYS A 1 212 ? -21.807 4.967 -14.710 0.20 10.84 227 LYS A CA 1
ATOM 4226 C C A LYS A 1 212 ? -21.464 6.268 -13.834 0.80 9.50 227 LYS A C 1
ATOM 4227 C C B LYS A 1 212 ? -21.368 6.194 -13.921 0.20 9.94 227 LYS A C 1
ATOM 4228 O O A LYS A 1 212 ? -21.737 7.407 -14.247 0.80 10.06 227 LYS A O 1
ATOM 4229 O O B LYS A 1 212 ? -21.526 7.330 -14.384 0.20 9.99 227 LYS A O 1
ATOM 4266 N N A ILE A 1 213 ? -20.871 6.021 -12.677 0.80 8.91 228 ILE A N 1
ATOM 4267 N N B ILE A 1 213 ? -20.805 5.961 -12.742 0.20 9.71 228 ILE A N 1
ATOM 4268 C CA A ILE A 1 213 ? -20.460 7.033 -11.723 0.80 8.45 228 ILE A CA 1
ATOM 4269 C CA B ILE A 1 213 ? -20.450 7.013 -11.800 0.20 9.18 228 ILE A CA 1
ATOM 4270 C C A ILE A 1 213 ? -18.950 7.169 -11.800 0.80 8.33 228 ILE A C 1
ATOM 4271 C C B ILE A 1 213 ? -18.939 7.165 -11.781 0.20 8.46 228 ILE A C 1
ATOM 4272 O O A ILE A 1 213 ? -18.229 6.164 -11.809 0.80 9.19 228 ILE A O 1
ATOM 4273 O O B ILE A 1 213 ? -18.207 6.170 -11.720 0.20 8.55 228 ILE A O 1
ATOM 4304 N N . ARG A 1 214 ? -18.473 8.411 -11.802 1.00 8.34 229 ARG A N 1
ATOM 4305 C CA . ARG A 1 214 ? -17.068 8.727 -11.599 1.00 7.97 229 ARG A CA 1
ATOM 4306 C C . ARG A 1 214 ? -16.894 9.322 -10.212 1.00 7.86 229 ARG A C 1
ATOM 4307 O O . ARG A 1 214 ? -17.620 10.249 -9.835 1.00 8.61 229 ARG A O 1
ATOM 4329 N N . LEU A 1 215 ? -15.908 8.821 -9.470 1.00 7.63 230 LEU A N 1
ATOM 4330 C CA . LEU A 1 215 ? -15.463 9.467 -8.248 1.00 7.53 230 LEU A CA 1
ATOM 4331 C C . LEU A 1 215 ? -14.031 9.943 -8.437 1.00 7.54 230 LEU A C 1
ATOM 4332 O O . LEU A 1 215 ? -13.159 9.184 -8.874 1.00 8.16 230 LEU A O 1
ATOM 4348 N N . TYR A 1 216 ? -13.798 11.206 -8.100 1.00 7.60 231 TYR A N 1
ATOM 4349 C CA . TYR A 1 216 ? -12.456 11.757 -7.918 1.00 7.80 231 TYR A CA 1
ATOM 4350 C C . TYR A 1 216 ? -12.130 11.575 -6.446 1.00 7.37 231 TYR A C 1
ATOM 4351 O O . TYR A 1 216 ? -12.842 12.114 -5.602 1.00 8.48 231 TYR A O 1
ATOM 4369 N N . ILE A 1 217 ? -11.104 10.784 -6.141 1.00 7.46 232 ILE A N 1
ATOM 4370 C CA . ILE A 1 217 ? -10.808 10.412 -4.766 1.00 7.55 232 ILE A CA 1
ATOM 4371 C C . ILE A 1 217 ? -9.375 10.748 -4.397 1.00 7.13 232 ILE A C 1
ATOM 4372 O O . ILE A 1 217 ? -8.456 10.677 -5.220 1.00 7.76 232 ILE A O 1
ATOM 4388 N N . ASN A 1 218 ? -9.178 11.081 -3.130 1.00 6.98 233 ASN A N 1
ATOM 4389 C CA . ASN A 1 218 ? -7.838 11.206 -2.589 1.00 6.52 233 ASN A CA 1
ATOM 4390 C C . ASN A 1 218 ? -7.875 10.794 -1.131 1.00 6.36 233 ASN A C 1
ATOM 4391 O O . ASN A 1 218 ? -8.804 11.150 -0.399 1.00 7.09 233 ASN A O 1
ATOM 4402 N N . ASN A 1 219 ? -6.860 10.048 -0.728 1.00 6.35 234 ASN A N 1
ATOM 4403 C CA . ASN A 1 219 ? -6.623 9.701 0.669 1.00 6.27 234 ASN A CA 1
ATOM 4404 C C . ASN A 1 219 ? -5.566 10.648 1.200 1.00 6.20 234 ASN A C 1
ATOM 4405 O O . ASN A 1 219 ? -4.382 10.470 0.911 1.00 6.77 234 ASN A O 1
ATOM 4416 N N . VAL A 1 220 ? -5.977 11.653 1.974 1.00 6.28 235 VAL A N 1
ATOM 4417 C CA . VAL A 1 220 ? -5.026 12.650 2.457 1.00 6.39 235 VAL A CA 1
ATOM 4418 C C . VAL A 1 220 ? -4.279 12.207 3.706 1.00 6.41 235 VAL A C 1
ATOM 4419 O O . VAL A 1 220 ? -3.335 12.886 4.133 1.00 7.20 235 VAL A O 1
ATOM 4432 N N . GLY A 1 221 ? -4.643 11.079 4.301 1.00 6.42 236 GLY A N 1
ATOM 4433 C CA . GLY A 1 221 ? -3.945 10.628 5.480 1.00 6.77 236 GLY A CA 1
ATOM 4434 C C . GLY A 1 221 ? -4.405 11.340 6.741 1.00 6.31 236 GLY A C 1
ATOM 4435 O O . GLY A 1 221 ? -5.601 11.534 6.944 1.00 6.89 236 GLY A O 1
ATOM 4439 N N . PRO A 1 222 ? -3.475 11.738 7.626 1.00 6.56 237 PRO A N 1
ATOM 4440 C CA . PRO A 1 222 ? -2.041 11.911 7.373 1.00 6.79 237 PRO A CA 1
ATOM 4441 C C . PRO A 1 222 ? -1.203 10.657 7.250 1.00 6.51 237 PRO A C 1
ATOM 4442 O O . PRO A 1 222 ? -0.141 10.726 6.618 1.00 6.96 237 PRO A O 1
ATOM 4453 N N . ASN A 1 223 ? -1.614 9.556 7.859 1.00 6.46 238 ASN A N 1
ATOM 4454 C CA . ASN A 1 223 ? -0.712 8.442 8.105 1.00 6.82 238 ASN A CA 1
ATOM 4455 C C . ASN A 1 223 ? -1.040 7.146 7.407 1.00 6.62 238 ASN A C 1
ATOM 4456 O O . ASN A 1 223 ? -0.129 6.334 7.204 1.00 7.96 238 ASN A O 1
ATOM 4467 N N A GLU A 1 224 ? -2.300 6.891 7.099 0.70 6.40 239 GLU A N 1
ATOM 4468 N N B GLU A 1 224 ? -2.302 6.876 7.118 0.30 7.00 239 GLU A N 1
ATOM 4469 C CA A GLU A 1 224 ? -2.713 5.573 6.641 0.70 6.73 239 GLU A CA 1
ATOM 4470 C CA B GLU A 1 224 ? -2.686 5.563 6.625 0.30 7.48 239 GLU A CA 1
ATOM 4471 C C A GLU A 1 224 ? -2.814 5.530 5.125 0.70 6.16 239 GLU A C 1
ATOM 4472 C C B GLU A 1 224 ? -2.745 5.536 5.107 0.30 6.46 239 GLU A C 1
ATOM 4473 O O A GLU A 1 224 ? -3.091 6.544 4.476 0.70 7.59 239 GLU A O 1
ATOM 4474 O O B GLU A 1 224 ? -2.855 6.566 4.439 0.30 6.90 239 GLU A O 1
ATOM 4497 N N . VAL A 1 225 ? -2.639 4.323 4.576 1.00 6.34 240 VAL A N 1
ATOM 4498 C CA . VAL A 1 225 ? -2.985 4.027 3.192 1.00 6.22 240 VAL A CA 1
ATOM 4499 C C . VAL A 1 225 ? -4.455 3.617 3.154 1.00 6.15 240 VAL A C 1
ATOM 4500 O O . VAL A 1 225 ? -5.064 3.351 4.199 1.00 6.85 240 VAL A O 1
ATOM 4513 N N . SER A 1 226 ? -5.044 3.584 1.958 1.00 6.37 241 SER A N 1
ATOM 4514 C CA . SER A 1 226 ? -6.465 3.298 1.792 1.00 6.46 241 SER A CA 1
ATOM 4515 C C . SER A 1 226 ? -6.675 2.211 0.752 1.00 6.40 2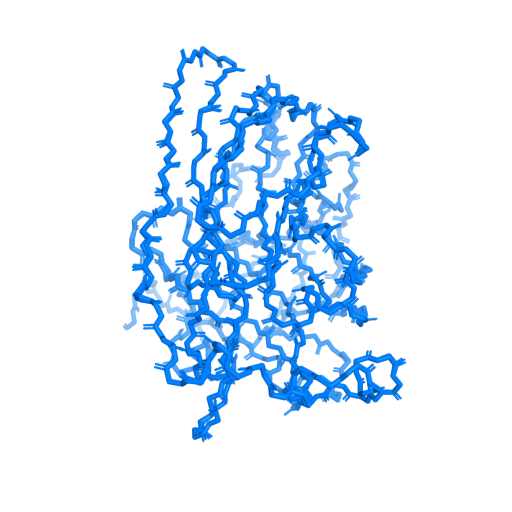41 SER A C 1
ATOM 4516 O O . SER A 1 226 ? -6.025 2.194 -0.292 1.00 8.09 241 SER A O 1
ATOM 4524 N N . SER A 1 227 ? -7.624 1.323 1.038 1.00 6.15 242 SER A N 1
ATOM 4525 C CA . SER A 1 227 ? -7.971 0.208 0.154 1.00 6.24 242 SER A CA 1
ATOM 4526 C C . SER A 1 227 ? -9.391 0.493 -0.369 1.00 6.16 242 SER A C 1
ATOM 4527 O O . SER A 1 227 ? -10.388 -0.018 0.146 1.00 6.58 242 SER A O 1
ATOM 4535 N N . PHE A 1 228 ? -9.491 1.365 -1.368 1.00 6.43 243 PHE A N 1
ATOM 4536 C CA . PHE A 1 228 ? -10.776 1.973 -1.701 1.00 6.76 243 PHE A CA 1
ATOM 4537 C C . PHE A 1 228 ? -11.652 1.014 -2.510 1.00 6.56 243 PHE A C 1
ATOM 4538 O O . PHE A 1 228 ? -11.217 0.480 -3.533 1.00 7.20 243 PHE A O 1
ATOM 4555 N N . HIS A 1 229 ? -12.900 0.823 -2.067 1.00 7.15 244 HIS A N 1
ATOM 4556 C CA . HIS A 1 229 ? -13.789 -0.179 -2.647 1.00 7.09 244 HIS A CA 1
ATOM 4557 C C . HIS A 1 229 ? -15.230 0.303 -2.582 1.00 6.91 244 HIS A C 1
ATOM 4558 O O . HIS A 1 229 ? -15.671 0.810 -1.550 1.00 8.02 244 HIS A O 1
ATOM 4573 N N . VAL A 1 230 ? -15.977 0.094 -3.669 1.00 7.37 245 VAL A N 1
ATOM 4574 C CA . VAL A 1 230 ? -17.421 0.311 -3.695 1.00 7.12 245 VAL A CA 1
ATOM 4575 C C . VAL A 1 230 ? -18.106 -1.055 -3.696 1.00 7.44 245 VAL A C 1
ATOM 4576 O O . VAL A 1 230 ? -17.878 -1.887 -4.582 1.00 7.95 245 VAL A O 1
ATOM 4589 N N . VAL A 1 231 ? -18.946 -1.283 -2.688 1.00 7.58 246 VAL A N 1
ATOM 4590 C CA . VAL A 1 231 ? -19.664 -2.540 -2.544 1.00 7.88 246 VAL A CA 1
ATOM 4591 C C . VAL A 1 231 ? -20.690 -2.694 -3.658 1.00 7.99 246 VAL A C 1
ATOM 4592 O O . VAL A 1 231 ? -21.406 -1.751 -3.996 1.00 9.04 246 VAL A O 1
ATOM 4605 N N . GLY A 1 232 ? -20.787 -3.906 -4.222 1.00 7.73 247 GLY A N 1
ATOM 4606 C CA . GLY A 1 232 ? -21.810 -4.201 -5.208 1.00 8.35 247 GLY A CA 1
ATOM 4607 C C . GLY A 1 232 ? -21.465 -3.832 -6.628 1.00 7.76 247 GLY A C 1
ATOM 4608 O O . GLY A 1 232 ? -22.310 -3.965 -7.518 1.00 8.44 247 GLY A O 1
ATOM 4612 N N . THR A 1 233 ? -20.242 -3.393 -6.874 1.00 7.86 248 THR A N 1
ATOM 4613 C CA . THR A 1 233 ? -19.771 -3.086 -8.204 1.00 7.90 248 THR A CA 1
ATOM 4614 C C . THR A 1 233 ? -18.291 -3.433 -8.293 1.00 7.43 248 THR A C 1
ATOM 4615 O O . THR A 1 233 ? -17.687 -3.906 -7.326 1.00 8.01 248 THR A O 1
ATOM 4625 N N . VAL A 1 234 ? -17.732 -3.199 -9.474 1.00 7.92 249 VAL A N 1
ATOM 4626 C CA . VAL A 1 234 ? -16.311 -3.347 -9.774 1.00 7.97 249 VAL A CA 1
ATOM 4627 C C . VAL A 1 234 ? -15.918 -2.082 -10.527 1.00 7.77 249 VAL A C 1
ATOM 4628 O O . VAL A 1 234 ? -16.734 -1.545 -11.282 1.00 9.06 249 VAL A O 1
ATOM 4640 N N . PHE A 1 235 ? -14.717 -1.560 -10.316 1.00 7.49 250 PHE A N 1
ATOM 4641 C CA . PHE A 1 235 ? -14.332 -0.376 -11.079 1.00 7.73 250 PHE A CA 1
ATOM 4642 C C . PHE A 1 235 ? -14.096 -0.768 -12.532 1.00 7.85 250 PHE A C 1
ATOM 4643 O O . PHE A 1 235 ? -13.209 -1.563 -12.841 1.00 8.99 250 PHE A O 1
ATOM 4660 N N . ASP A 1 236 ? -14.888 -0.194 -13.436 1.00 7.87 251 ASP A N 1
ATOM 4661 C CA . ASP A 1 236 ? -14.678 -0.419 -14.859 1.00 8.45 251 ASP A CA 1
ATOM 4662 C C . ASP A 1 236 ? -13.325 0.122 -15.289 1.00 8.27 251 ASP A C 1
ATOM 4663 O O . ASP A 1 236 ? -12.572 -0.540 -16.015 1.00 8.65 251 ASP A O 1
ATOM 4672 N N . ASP A 1 237 ? -13.002 1.334 -14.845 1.00 8.01 252 ASP A N 1
ATOM 4673 C CA . ASP A 1 237 ? -11.785 2.024 -15.234 1.00 8.29 252 ASP A CA 1
ATOM 4674 C C . ASP A 1 237 ? -11.275 2.808 -14.038 1.00 7.73 252 ASP A C 1
ATOM 4675 O O . ASP A 1 237 ? -12.059 3.355 -13.256 1.00 8.46 252 ASP A O 1
ATOM 4684 N N . VAL A 1 238 ? -9.956 2.851 -13.921 1.00 7.52 253 VAL A N 1
ATOM 4685 C CA . VAL A 1 238 ? -9.257 3.569 -12.867 1.00 7.72 253 VAL A CA 1
ATOM 4686 C C . VAL A 1 238 ? -8.100 4.309 -13.515 1.00 7.80 253 VAL A C 1
ATOM 4687 O O . VAL A 1 238 ? -7.378 3.732 -14.328 1.00 8.96 253 VAL A O 1
ATOM 4700 N N . TYR A 1 239 ? -7.909 5.574 -13.145 1.00 7.35 254 TYR A N 1
ATOM 4701 C CA . TYR A 1 239 ? -6.768 6.364 -13.599 1.00 7.49 254 TYR A CA 1
ATOM 4702 C C . TYR A 1 239 ? -5.991 6.780 -12.357 1.00 7.18 254 TYR A C 1
ATOM 4703 O O . TYR A 1 239 ? -6.466 7.608 -11.572 1.00 7.47 254 TYR A O 1
ATOM 4721 N N . LEU A 1 240 ? -4.812 6.187 -12.144 1.00 7.69 255 LEU A N 1
ATOM 4722 C CA . LEU A 1 240 ? -4.067 6.466 -10.925 1.00 7.48 255 LEU A CA 1
ATOM 4723 C C . LEU A 1 240 ? -3.601 7.913 -10.917 1.00 7.03 255 LEU A C 1
ATOM 4724 O O . LEU A 1 240 ? -3.102 8.438 -11.926 1.00 7.54 255 LEU A O 1
ATOM 4740 N N . ASP A 1 241 ? -3.802 8.563 -9.774 1.00 7.05 256 ASP A N 1
ATOM 4741 C CA . ASP A 1 241 ? -3.571 9.985 -9.565 1.00 7.04 256 ASP A CA 1
ATOM 4742 C C . ASP A 1 241 ? -4.391 10.857 -10.510 1.00 7.30 256 ASP A C 1
ATOM 4743 O O . ASP A 1 241 ? -4.165 12.066 -10.579 1.00 7.72 256 ASP A O 1
ATOM 4752 N N . GLY A 1 242 ? -5.381 10.289 -11.199 1.00 7.51 257 GLY A N 1
ATOM 4753 C CA . GLY A 1 242 ? -6.115 11.045 -12.180 1.00 7.78 257 GLY A CA 1
ATOM 4754 C C . GLY A 1 242 ? -5.353 11.396 -13.435 1.00 7.91 257 GLY A C 1
ATOM 4755 O O . GLY A 1 242 ? -5.826 12.239 -14.205 1.00 8.87 257 GLY A O 1
ATOM 4759 N N . ASN A 1 243 ? -4.198 10.783 -13.677 1.00 8.10 258 ASN A N 1
ATOM 4760 C CA . ASN A 1 243 ? -3.530 11.005 -14.949 1.00 8.36 258 ASN A CA 1
ATOM 4761 C C . ASN A 1 243 ? -4.101 10.015 -15.959 1.00 8.49 258 ASN A C 1
ATOM 4762 O O . ASN A 1 243 ? -4.116 8.807 -15.686 1.00 8.78 258 ASN A O 1
ATOM 4773 N N . PRO A 1 244 ? -4.605 10.479 -17.109 1.00 9.20 259 PRO A N 1
ATOM 4774 C CA . PRO A 1 244 ? -5.261 9.563 -18.058 1.00 10.55 259 PRO A CA 1
ATOM 4775 C C . PRO A 1 244 ? -4.396 8.409 -18.524 1.00 10.27 259 PRO A C 1
ATOM 4776 O O . PRO A 1 244 ? -4.937 7.389 -18.970 1.00 11.78 259 PRO A O 1
ATOM 4787 N N . ASN A 1 245 ? -3.074 8.538 -18.454 1.00 10.80 260 ASN A N 1
ATOM 4788 C CA . ASN A 1 245 ? -2.198 7.475 -18.916 1.00 12.03 260 ASN A CA 1
ATOM 4789 C C . ASN A 1 245 ? -2.159 6.282 -17.970 1.00 11.38 260 ASN A C 1
ATOM 4790 O O . ASN A 1 245 ? -1.795 5.188 -18.400 1.00 13.65 260 ASN A O 1
ATOM 4801 N N . ASN A 1 246 ? -2.516 6.454 -16.703 1.00 9.41 261 ASN A N 1
ATOM 4802 C CA . ASN A 1 246 ? -2.290 5.416 -15.701 1.00 8.81 261 ASN A CA 1
ATOM 4803 C C . ASN A 1 246 ? -3.553 4.580 -15.549 1.00 8.84 261 ASN A C 1
ATOM 4804 O O . ASN A 1 246 ? -4.209 4.573 -14.517 1.00 8.87 261 ASN A O 1
ATOM 4815 N N A HIS A 1 247 ? -3.880 3.841 -16.617 0.50 9.04 262 HIS A N 1
ATOM 4816 N N B HIS A 1 247 ? -3.876 3.879 -16.626 0.50 9.79 262 HIS A N 1
ATOM 4817 C CA A HIS A 1 247 ? -5.236 3.338 -16.850 0.50 8.91 262 HIS A CA 1
ATOM 4818 C CA B HIS A 1 247 ? -5.193 3.295 -16.803 0.50 10.42 262 HIS A CA 1
ATOM 4819 C C A HIS A 1 247 ? -5.347 1.839 -16.553 0.50 8.63 262 HIS A C 1
ATOM 4820 C C B HIS A 1 247 ? -5.196 1.837 -16.359 0.50 10.14 262 HIS A C 1
ATOM 4821 O O A HIS A 1 247 ? -4.871 1.009 -17.335 0.50 9.60 262 HIS A O 1
ATOM 4822 O O B HIS A 1 247 ? -4.385 1.033 -16.836 0.50 10.25 262 HIS A O 1
ATOM 4850 N N A LEU A 1 248 ? -6.023 1.500 -15.452 0.80 8.13 263 LEU A N 1
ATOM 4851 N N B LEU A 1 248 ? -6.110 1.508 -15.448 0.20 10.95 263 LEU A N 1
ATOM 4852 C CA A LEU A 1 248 ? -6.344 0.134 -15.057 0.80 8.09 263 LEU A CA 1
ATOM 4853 C CA B LEU A 1 248 ? -6.363 0.146 -15.009 0.20 11.60 263 LEU A CA 1
ATOM 4854 C C A LEU A 1 248 ? -7.815 -0.129 -15.343 0.80 7.19 263 LEU A C 1
ATOM 4855 C C B LEU A 1 248 ? -7.836 -0.164 -15.230 0.20 11.17 263 LEU A C 1
ATOM 4856 O O A LEU A 1 248 ? -8.622 0.799 -15.437 0.80 7.98 263 LEU A O 1
ATOM 4857 O O B LEU A 1 248 ? -8.680 0.737 -15.227 0.20 11.05 263 LEU A O 1
ATOM 4888 N N A GLN A 1 249 ? -8.167 -1.410 -15.441 0.80 7.49 264 GLN A N 1
ATOM 4889 N N B GLN A 1 249 ? -8.145 -1.445 -15.418 0.20 11.89 264 GLN A N 1
ATOM 4890 C CA A GLN A 1 249 ? -9.542 -1.816 -15.689 0.80 8.12 264 GLN A CA 1
ATOM 4891 C CA B GLN A 1 249 ? -9.501 -1.874 -15.723 0.20 12.40 264 GLN A CA 1
ATOM 4892 C C A GLN A 1 249 ? -9.952 -2.940 -14.755 0.80 7.17 264 GLN A C 1
ATOM 4893 C C B GLN A 1 249 ? -9.929 -2.987 -14.779 0.20 11.18 264 GLN A C 1
ATOM 4894 O O A GLN A 1 249 ? -9.165 -3.826 -14.423 0.80 7.75 264 GLN A O 1
ATOM 4895 O O B GLN A 1 249 ? -9.098 -3.711 -14.223 0.20 11.18 264 GLN A O 1
ATOM 4922 N N A GLY A 1 250 ? -11.217 -2.927 -14.364 0.80 6.87 265 GLY A N 1
ATOM 4923 N N B GLY A 1 250 ? -11.243 -3.102 -14.597 0.20 10.86 265 GLY A N 1
ATOM 4924 C CA A GLY A 1 250 ? -11.770 -4.079 -13.671 0.80 7.33 265 GLY A CA 1
ATOM 4925 C CA B GLY A 1 250 ? -11.835 -4.192 -13.844 0.20 10.71 265 GLY A CA 1
ATOM 4926 C C A GLY A 1 250 ? -11.179 -4.333 -12.301 0.80 7.16 265 GLY A C 1
ATOM 4927 C C B GLY A 1 250 ? -11.170 -4.463 -12.511 0.20 9.44 265 GLY A C 1
ATOM 4928 O O A GLY A 1 250 ? -11.026 -5.493 -11.895 0.80 7.77 265 GLY A O 1
ATOM 4929 O O B GLY A 1 250 ? -10.713 -5.581 -12.251 0.20 9.46 265 GLY A O 1
ATOM 4936 N N A MET A 1 251 ? -10.846 -3.270 -11.575 0.80 7.54 266 MET A N 1
ATOM 4937 N N B MET A 1 251 ? -11.119 -3.449 -11.653 0.20 9.31 266 MET A N 1
ATOM 4938 C CA A MET A 1 251 ? -10.292 -3.397 -10.230 0.80 7.27 266 MET A CA 1
ATOM 4939 C CA B MET A 1 251 ? -10.446 -3.538 -10.367 0.20 9.31 266 MET A CA 1
ATOM 4940 C C A MET A 1 251 ? -11.416 -3.506 -9.208 0.80 7.01 266 MET A C 1
ATOM 4941 C C B MET A 1 251 ? -11.478 -3.558 -9.250 0.20 7.98 266 MET A C 1
ATOM 4942 O O A MET A 1 251 ? -12.379 -2.738 -9.249 0.80 7.58 266 MET A O 1
ATOM 4943 O O B MET A 1 251 ? -12.438 -2.780 -9.265 0.20 8.12 266 MET A O 1
ATOM 4970 N N . GLN A 1 252 ? -11.279 -4.447 -8.274 1.00 7.18 267 GLN A N 1
ATOM 4971 C CA . GLN A 1 252 ? -12.211 -4.490 -7.150 1.00 7.25 267 GLN A CA 1
ATOM 4972 C C . GLN A 1 252 ? -11.942 -3.374 -6.150 1.00 6.69 267 GLN A C 1
ATOM 4973 O O . GLN A 1 252 ? -12.877 -2.816 -5.565 1.00 7.18 267 GLN A O 1
ATOM 4988 N N . THR A 1 253 ? -10.663 -3.071 -5.936 1.00 6.59 268 THR A N 1
ATOM 4989 C CA . THR A 1 253 ? -10.198 -2.226 -4.847 1.00 6.65 268 THR A CA 1
ATOM 4990 C C . THR A 1 253 ? -8.969 -1.484 -5.343 1.00 6.74 268 THR A C 1
ATOM 4991 O O . THR A 1 253 ? -8.116 -2.081 -6.005 1.00 7.68 268 THR A O 1
ATOM 5002 N N . VAL A 1 254 ? -8.871 -0.195 -5.024 1.00 6.99 269 VAL A N 1
ATOM 5003 C CA . VAL A 1 254 ? -7.754 0.636 -5.461 1.00 7.25 269 VAL A CA 1
ATOM 5004 C C . VAL A 1 254 ? -6.891 1.001 -4.254 1.00 7.37 269 VAL A C 1
ATOM 5005 O O . VAL A 1 254 ? -7.356 1.655 -3.319 1.00 8.46 269 VAL A O 1
ATOM 5018 N N . MET A 1 255 ? -5.626 0.602 -4.294 1.00 7.90 270 MET A N 1
ATOM 5019 C CA . MET A 1 255 ? -4.648 0.931 -3.260 1.00 8.36 270 MET A CA 1
ATOM 5020 C C . MET A 1 255 ? -4.200 2.380 -3.428 1.00 7.83 270 MET A C 1
ATOM 5021 O O . MET A 1 255 ? -3.626 2.728 -4.461 1.00 10.04 270 MET A O 1
ATOM 5035 N N . LEU A 1 256 ? -4.438 3.213 -2.410 1.00 7.00 271 LEU A N 1
ATOM 5036 C CA . LEU A 1 256 ? -4.007 4.607 -2.422 1.00 7.00 271 LEU A CA 1
ATOM 5037 C C . LEU A 1 256 ? -2.955 4.820 -1.350 1.00 6.66 271 LEU A C 1
ATOM 5038 O O . LEU A 1 256 ? -3.228 4.564 -0.162 1.00 7.03 271 LEU A O 1
ATOM 5054 N N . PRO A 1 257 ? -1.772 5.315 -1.696 1.00 6.28 272 PRO A N 1
ATOM 5055 C CA . PRO A 1 257 ? -0.833 5.735 -0.659 1.00 6.41 272 PRO A CA 1
ATOM 5056 C C . PRO A 1 257 ? -1.413 6.913 0.109 1.00 6.26 272 PRO A C 1
ATOM 5057 O O . PRO A 1 257 ? -2.433 7.498 -0.274 1.00 6.57 272 PRO A O 1
ATOM 5068 N N . ALA A 1 258 ? -0.739 7.291 1.193 1.00 6.32 273 ALA A N 1
ATOM 5069 C CA . ALA A 1 258 ? -1.057 8.573 1.824 1.00 6.41 273 ALA A CA 1
ATOM 5070 C C . ALA A 1 258 ? -0.728 9.685 0.835 1.00 6.27 273 ALA A C 1
ATOM 5071 O O . ALA A 1 258 ? 0.395 9.726 0.319 1.00 6.82 273 ALA A O 1
ATOM 5078 N N . SER A 1 259 ? -1.710 10.552 0.578 1.00 6.29 274 SER A N 1
ATOM 5079 C CA . SER A 1 259 ? -1.785 11.593 -0.452 1.00 6.74 274 SER A CA 1
ATOM 5080 C C . SER A 1 259 ? -2.160 11.062 -1.824 1.00 6.80 274 SER A C 1
ATOM 5081 O O . SER A 1 259 ? -2.219 11.848 -2.778 1.00 8.16 274 SER A O 1
ATOM 5089 N N . GLY A 1 260 ? -2.415 9.768 -1.963 1.00 7.01 275 GLY A N 1
ATOM 5090 C CA . GLY A 1 260 ? -2.710 9.203 -3.262 1.00 7.42 275 GLY A CA 1
ATOM 5091 C C . GLY A 1 260 ? -4.107 9.533 -3.749 1.00 6.62 275 GLY A C 1
ATOM 5092 O O . GLY A 1 260 ? -5.086 9.507 -2.997 1.00 7.00 275 GLY A O 1
ATOM 5096 N N . GLY A 1 261 ? -4.195 9.777 -5.057 1.00 6.83 276 GLY A N 1
ATOM 5097 C CA . GLY A 1 261 ? -5.450 10.069 -5.708 1.00 7.12 276 GLY A CA 1
ATOM 5098 C C . GLY A 1 261 ? -5.787 9.066 -6.802 1.00 6.74 276 GLY A C 1
ATOM 5099 O O . GLY A 1 261 ? -4.961 8.254 -7.226 1.00 6.94 276 GLY A O 1
ATOM 5103 N N . ALA A 1 262 ? -7.025 9.159 -7.275 1.00 6.76 277 ALA A N 1
ATOM 5104 C CA . ALA A 1 262 ? -7.445 8.380 -8.424 1.00 7.05 277 ALA A CA 1
ATOM 5105 C C . ALA A 1 262 ? -8.724 8.986 -8.981 1.00 6.94 277 ALA A C 1
ATOM 5106 O O . ALA A 1 262 ? -9.466 9.675 -8.283 1.00 7.51 277 ALA A O 1
ATOM 5113 N N . VAL A 1 263 ? -8.983 8.681 -10.252 1.00 7.17 278 VAL A N 1
ATOM 5114 C CA . VAL A 1 263 ? -10.312 8.772 -10.842 1.00 7.32 278 VAL A CA 1
ATOM 5115 C C . VAL A 1 263 ? -10.777 7.338 -11.014 1.00 7.45 278 VAL A C 1
ATOM 5116 O O . VAL A 1 263 ? -10.081 6.537 -11.643 1.00 8.20 278 VAL A O 1
ATOM 5129 N N . VAL A 1 264 ? -11.932 7.001 -10.434 1.00 7.35 279 VAL A N 1
ATOM 5130 C CA . VAL A 1 264 ? -12.480 5.656 -10.533 1.00 7.81 279 VAL A CA 1
ATOM 5131 C C . VAL A 1 264 ? -13.880 5.761 -11.109 1.00 7.68 279 VAL A C 1
ATOM 5132 O O . VAL A 1 264 ? -14.609 6.722 -10.850 1.00 7.99 279 VAL A O 1
ATOM 5145 N N . GLU A 1 265 ? -14.255 4.758 -11.900 1.00 7.76 280 GLU A N 1
ATOM 5146 C CA . GLU A 1 265 ? -15.539 4.749 -12.583 1.00 8.07 280 GLU A CA 1
ATOM 5147 C C . GLU A 1 265 ? -16.155 3.369 -12.447 1.00 8.13 280 GLU A C 1
ATOM 5148 O O . GLU A 1 265 ? -15.455 2.363 -12.579 1.00 8.78 280 GLU A O 1
ATOM 5160 N N . PHE A 1 266 ? -17.457 3.321 -12.186 1.00 8.33 281 PHE A N 1
ATOM 5161 C CA . PHE A 1 266 ? -18.146 2.062 -11.940 1.00 8.71 281 PHE A CA 1
ATOM 5162 C C . PHE A 1 266 ? -19.616 2.228 -12.296 1.00 8.53 281 PHE A C 1
ATOM 5163 O O . PHE A 1 266 ? -20.151 3.334 -12.287 1.00 9.42 281 PHE A O 1
ATOM 5180 N N . THR A 1 267 ? -20.265 1.101 -12.560 1.00 8.98 282 THR A N 1
ATOM 5181 C CA . THR A 1 267 ? -21.661 1.074 -12.942 1.00 9.72 282 THR A CA 1
ATOM 5182 C C . THR A 1 267 ? -22.487 0.502 -11.798 1.00 9.12 282 THR A C 1
ATOM 5183 O O . THR A 1 267 ? -22.111 -0.509 -11.194 1.00 9.68 282 THR A O 1
ATOM 5194 N N . VAL A 1 268 ? -23.616 1.148 -11.502 1.00 9.77 283 VAL A N 1
ATOM 5195 C CA . VAL A 1 268 ? -24.556 0.680 -10.489 1.00 10.52 283 VAL A CA 1
ATOM 5196 C C . VAL A 1 268 ? -25.770 0.120 -11.221 1.00 10.40 283 VAL A C 1
ATOM 5197 O O . VAL A 1 268 ? -26.484 0.843 -11.924 1.00 12.17 283 VAL A O 1
ATOM 5210 N N . THR A 1 269 ? -25.992 -1.180 -11.097 1.00 10.41 284 THR A N 1
ATOM 5211 C CA . THR A 1 269 ? -26.931 -1.855 -11.977 1.00 10.82 284 THR A CA 1
ATOM 5212 C C . THR A 1 269 ? -28.326 -2.023 -11.399 1.00 10.57 284 THR A C 1
ATOM 5213 O O . THR A 1 269 ? -29.250 -2.324 -12.163 1.00 12.10 284 THR A O 1
ATOM 5224 N N . ARG A 1 270 ? -28.500 -1.862 -10.094 1.00 10.48 285 ARG A N 1
ATOM 5225 C CA . ARG A 1 270 ? -29.738 -2.190 -9.407 1.00 10.06 285 ARG A CA 1
ATOM 5226 C C . ARG A 1 270 ? -30.055 -1.117 -8.381 1.00 10.00 285 ARG A C 1
ATOM 5227 O O . ARG A 1 270 ? -29.149 -0.476 -7.837 1.00 10.28 285 ARG A O 1
ATOM 5248 N N . PRO A 1 271 ? -31.332 -0.903 -8.090 1.00 10.81 286 PRO A N 1
ATOM 5249 C CA . PRO A 1 271 ? -31.678 0.028 -7.015 1.00 11.37 286 PRO A CA 1
ATOM 5250 C C . PRO A 1 271 ? -31.209 -0.494 -5.668 1.00 10.64 286 PRO A C 1
ATOM 5251 O O . PRO A 1 271 ? -31.242 -1.697 -5.405 1.00 11.31 286 PRO A O 1
ATOM 5262 N N . GLY A 1 272 ? -30.796 0.420 -4.812 1.00 10.61 287 GLY A N 1
ATOM 5263 C CA . GLY A 1 272 ? -30.395 0.068 -3.466 1.00 11.45 287 GLY A CA 1
ATOM 5264 C C . GLY A 1 272 ? -29.377 1.055 -2.940 1.00 9.74 287 GLY A C 1
ATOM 5265 O O . GLY A 1 272 ? -29.043 2.045 -3.585 1.00 10.46 287 GLY A O 1
ATOM 5269 N N . THR A 1 273 ? -28.883 0.759 -1.744 1.00 9.92 288 THR A N 1
ATOM 5270 C CA . THR A 1 273 ? -27.830 1.548 -1.125 1.00 10.42 288 THR A CA 1
ATOM 5271 C C . THR A 1 273 ? -26.531 0.764 -1.155 1.00 9.38 288 THR A C 1
ATOM 5272 O O . THR A 1 273 ? -26.495 -0.414 -0.778 1.00 10.56 288 THR A O 1
ATOM 5283 N N . TYR A 1 274 ? -25.493 1.425 -1.656 1.00 8.90 289 TYR A N 1
ATOM 5284 C CA . TYR A 1 274 ? -24.187 0.842 -1.923 1.00 8.88 289 TYR A CA 1
ATOM 5285 C C . TYR A 1 274 ? -23.169 1.463 -0.980 1.00 8.43 289 TYR A C 1
ATOM 5286 O O . TYR A 1 274 ? -22.838 2.647 -1.133 1.00 8.85 289 TYR A O 1
ATOM 5304 N N . PRO A 1 275 ? -22.611 0.716 -0.033 1.00 8.20 290 PRO A N 1
ATOM 5305 C CA . PRO A 1 275 ? -21.538 1.274 0.791 1.00 8.14 290 PRO A CA 1
ATOM 5306 C C . PRO A 1 275 ? -20.272 1.517 -0.016 1.00 7.92 290 PRO A C 1
ATOM 5307 O O . PRO A 1 275 ? -19.956 0.797 -0.970 1.00 8.59 290 PRO A O 1
ATOM 5318 N N . ILE A 1 276 ? -19.536 2.532 0.421 1.00 7.87 291 ILE A N 1
ATOM 5319 C CA . ILE A 1 276 ? -18.240 2.930 -0.107 1.00 7.77 291 ILE A CA 1
ATOM 5320 C C . ILE A 1 276 ? -17.293 2.893 1.082 1.00 7.32 291 ILE A C 1
ATOM 5321 O O . ILE A 1 276 ? -17.553 3.549 2.095 1.00 8.25 291 ILE A O 1
ATOM 5337 N N . VAL A 1 277 ? -16.211 2.121 0.980 1.00 7.21 292 VAL A N 1
ATOM 5338 C CA . VAL A 1 277 ? -15.369 1.847 2.137 1.00 7.24 292 VAL A CA 1
ATOM 5339 C C . VAL A 1 277 ? -13.895 1.996 1.790 1.00 6.98 292 VAL A C 1
ATOM 5340 O O . VAL A 1 277 ? -13.492 1.918 0.629 1.00 7.49 292 VAL A O 1
ATOM 5353 N N . THR A 1 278 ? -13.083 2.164 2.836 1.00 6.69 293 THR A N 1
ATOM 5354 C CA . THR A 1 278 ? -11.751 1.578 2.809 1.00 6.75 293 THR A CA 1
ATOM 5355 C C . THR A 1 278 ? -11.877 0.156 3.348 1.00 6.35 293 THR A C 1
ATOM 5356 O O . THR A 1 278 ? -12.512 -0.072 4.380 1.00 7.04 293 THR A O 1
ATOM 5367 N N . HIS A 1 279 ? -11.307 -0.794 2.613 1.00 6.53 294 HIS A N 1
ATOM 5368 C CA . HIS A 1 279 ? -11.446 -2.205 2.947 1.00 6.30 294 HIS A CA 1
ATOM 5369 C C . HIS A 1 279 ? -10.493 -2.653 4.037 1.00 6.21 294 HIS A C 1
ATOM 5370 O O . HIS A 1 279 ? -10.509 -3.830 4.408 1.00 6.88 294 HIS A O 1
ATOM 5384 N N . GLN A 1 280 ? -9.672 -1.735 4.549 1.00 6.33 295 GLN A N 1
ATOM 5385 C CA . GLN A 1 280 ? -8.978 -1.926 5.813 1.00 6.50 295 GLN A CA 1
ATOM 5386 C C . GLN A 1 280 ? -10.046 -1.743 6.881 1.00 6.50 295 GLN A C 1
ATOM 5387 O O . GLN A 1 280 ? -10.426 -0.615 7.214 1.00 6.64 295 GLN A O 1
ATOM 5401 N N . PHE A 1 281 ? -10.634 -2.856 7.319 1.00 6.35 296 PHE A N 1
ATOM 5402 C CA . PHE A 1 281 ? -11.931 -2.771 7.980 1.00 6.76 296 PHE A CA 1
ATOM 5403 C C . PHE A 1 281 ? -11.868 -2.204 9.386 1.00 6.76 296 PHE A C 1
ATOM 5404 O O . PHE A 1 281 ? -12.899 -1.756 9.901 1.00 7.66 296 PHE A O 1
ATOM 5421 N N . ASN A 1 282 ? -10.692 -2.166 9.998 1.00 6.86 297 ASN A N 1
ATOM 5422 C CA . ASN A 1 282 ? -10.560 -1.429 11.247 1.00 7.35 297 ASN A CA 1
ATOM 5423 C C . ASN A 1 282 ? -10.861 0.049 11.037 1.00 6.98 297 ASN A C 1
ATOM 5424 O O . ASN A 1 282 ? -11.503 0.688 11.877 1.00 7.77 297 ASN A O 1
ATOM 5435 N N . HIS A 1 283 ? -10.407 0.602 9.915 1.00 6.66 298 HIS A N 1
ATOM 5436 C CA . HIS A 1 283 ? -10.687 1.994 9.582 1.00 6.82 298 HIS A CA 1
ATOM 5437 C C . HIS A 1 283 ? -12.148 2.193 9.201 1.00 6.86 298 HIS A C 1
ATOM 5438 O O . HIS A 1 283 ? -12.762 3.191 9.591 1.00 7.32 298 HIS A O 1
ATOM 5452 N N . ALA A 1 284 ? -12.723 1.256 8.437 1.00 6.72 299 ALA A N 1
ATOM 5453 C CA . ALA A 1 284 ? -14.144 1.323 8.128 1.00 7.19 299 ALA A CA 1
ATOM 5454 C C . ALA A 1 284 ? -14.977 1.333 9.405 1.00 7.08 299 ALA A C 1
ATOM 5455 O O . ALA A 1 284 ? -15.923 2.119 9.537 1.00 7.72 299 ALA A O 1
ATOM 5462 N N . GLN A 1 285 ? -14.621 0.475 10.367 1.00 7.38 300 GLN A N 1
ATOM 5463 C CA . GLN A 1 285 ? -15.359 0.416 11.620 1.00 7.68 300 GLN A CA 1
ATOM 5464 C C . GLN A 1 285 ? -15.272 1.723 12.388 1.00 7.62 300 GLN A C 1
ATOM 5465 O O . GLN A 1 285 ? -16.212 2.089 13.103 1.00 8.96 300 GLN A O 1
ATOM 5479 N N A LYS A 1 286 ? -14.147 2.425 12.265 0.70 7.04 301 LYS A N 1
ATOM 5480 N N B LYS A 1 286 ? -14.151 2.435 12.257 0.30 7.62 301 LYS A N 1
ATOM 5481 C CA A LYS A 1 286 ? -13.905 3.692 12.937 0.70 7.22 301 LYS A CA 1
ATOM 5482 C CA B LYS A 1 286 ? -13.910 3.701 12.940 0.30 8.03 301 LYS A CA 1
ATOM 5483 C C A LYS A 1 286 ? -14.352 4.896 12.100 0.70 6.61 301 LYS A C 1
ATOM 5484 C C B LYS A 1 286 ? -14.508 4.895 12.213 0.30 7.38 301 LYS A C 1
ATOM 5485 O O A LYS A 1 286 ? -13.946 6.027 12.381 0.70 6.85 301 LYS A O 1
ATOM 5486 O O B LYS A 1 286 ? -14.305 6.032 12.651 0.30 7.01 301 LYS A O 1
ATOM 5523 N N . GLY A 1 287 ? -15.238 4.669 11.127 1.00 7.13 302 GLY A N 1
ATOM 5524 C CA . GLY A 1 287 ? -15.977 5.734 10.486 1.00 7.41 302 GLY A CA 1
ATOM 5525 C C . GLY A 1 287 ? -15.988 5.737 8.976 1.00 7.08 302 GLY A C 1
ATOM 5526 O O . GLY A 1 287 ? -16.823 6.436 8.388 1.00 7.15 302 GLY A O 1
ATOM 5531 N N . ALA A 1 288 ? -15.069 5.005 8.339 1.00 6.92 303 ALA A N 1
ATOM 5532 C CA . ALA A 1 288 ? -14.774 5.205 6.919 1.00 6.99 303 ALA A CA 1
ATOM 5533 C C . ALA A 1 288 ? -15.681 4.340 6.043 1.00 6.72 303 ALA A C 1
ATOM 5534 O O . ALA A 1 288 ? -15.252 3.446 5.315 1.00 7.41 303 ALA A O 1
ATOM 5541 N N . VAL A 1 289 ? -16.968 4.682 6.122 1.00 7.48 304 VAL A N 1
ATOM 5542 C CA . VAL A 1 289 ? -18.022 4.128 5.279 1.00 7.77 304 VAL A CA 1
ATOM 5543 C C . VAL A 1 289 ? -18.920 5.290 4.869 1.00 7.74 304 VAL A C 1
ATOM 5544 O O . VAL A 1 289 ? -19.465 5.993 5.727 1.00 8.23 304 VAL A O 1
ATOM 5557 N N . ALA A 1 290 ? -19.045 5.508 3.570 1.00 7.95 305 ALA A N 1
ATOM 5558 C CA . ALA A 1 290 ? -20.002 6.425 2.977 1.00 8.18 305 ALA A CA 1
ATOM 5559 C C . ALA A 1 290 ? -21.041 5.584 2.245 1.00 8.48 305 ALA A C 1
ATOM 5560 O O . ALA A 1 290 ? -20.855 4.384 2.056 1.00 10.06 305 ALA A O 1
ATOM 5567 N N A MET A 1 291 ? -22.159 6.203 1.869 0.70 8.53 306 MET A N 1
ATOM 5568 N N B MET A 1 291 ? -22.152 6.206 1.847 0.30 8.53 306 MET A N 1
ATOM 5569 C CA A MET A 1 291 ? -23.229 5.483 1.194 0.70 9.37 306 MET A CA 1
ATOM 5570 C CA B MET A 1 291 ? -23.237 5.478 1.199 0.30 8.65 306 MET A CA 1
ATOM 5571 C C A MET A 1 291 ? -23.593 6.175 -0.111 0.70 9.03 306 MET A C 1
ATOM 5572 C C B MET A 1 291 ? -23.670 6.171 -0.086 0.30 8.67 306 MET A C 1
ATOM 5573 O O A MET A 1 291 ? -23.565 7.409 -0.200 0.70 9.50 306 MET A O 1
ATOM 5574 O O B MET A 1 291 ? -23.770 7.403 -0.140 0.30 8.79 306 MET A O 1
ATOM 5601 N N . LEU A 1 292 ? -23.956 5.359 -1.105 1.00 8.99 307 LEU A N 1
ATOM 5602 C CA . LEU A 1 292 ? -24.482 5.813 -2.386 1.00 9.20 307 LEU A CA 1
ATOM 5603 C C . LEU A 1 292 ? -25.858 5.185 -2.571 1.00 9.01 307 LEU A C 1
ATOM 5604 O O . LEU A 1 292 ? -25.981 3.958 -2.647 1.00 9.72 307 LEU A O 1
ATOM 5621 N N . LYS A 1 293 ? -26.892 6.019 -2.618 1.00 9.45 308 LYS A N 1
ATOM 5622 C CA . LYS A 1 293 ? -28.268 5.574 -2.743 1.00 10.14 308 LYS A CA 1
ATOM 5623 C C . LYS A 1 293 ? -28.689 5.702 -4.198 1.00 9.58 308 LYS A C 1
ATOM 5624 O O . LYS A 1 293 ? -28.685 6.801 -4.759 1.00 10.82 308 LYS A O 1
ATOM 5643 N N . VAL A 1 294 ? -29.020 4.568 -4.793 1.00 10.08 309 VAL A N 1
ATOM 5644 C CA . VAL A 1 294 ? -29.307 4.437 -6.213 1.00 10.10 309 VAL A CA 1
ATOM 5645 C C . VAL A 1 294 ? -30.793 4.153 -6.359 1.00 10.55 309 VAL A C 1
ATOM 5646 O O . VAL A 1 294 ? -31.301 3.149 -5.850 1.00 11.00 309 VAL A O 1
ATOM 5659 N N . THR A 1 295 ? -31.497 5.045 -7.035 1.00 11.89 310 THR A N 1
ATOM 5660 C CA . THR A 1 295 ? -32.939 4.945 -7.183 1.00 14.30 310 THR A CA 1
ATOM 5661 C C . THR A 1 295 ? -33.316 4.911 -8.655 1.00 15.47 310 THR A C 1
ATOM 5662 O O . THR A 1 295 ? -32.542 5.243 -9.547 1.00 14.59 310 THR A O 1
ATOM 5673 N N . GLU A 1 296 ? -34.562 4.539 -8.907 1.00 20.75 311 GLU A N 1
ATOM 5674 C CA . GLU A 1 296 ? -35.032 4.522 -10.287 1.00 27.02 311 GLU A CA 1
ATOM 5675 C C . GLU A 1 296 ? -35.001 5.919 -10.918 1.00 30.05 311 GLU A C 1
ATOM 5676 O O . GLU A 1 296 ? -34.829 6.032 -12.136 1.00 30.81 311 GLU A O 1
ATOM 5688 N N . THR A 1 297 ? -35.119 6.989 -10.119 1.00 35.38 312 THR A N 1
ATOM 5689 C CA . THR A 1 297 ? -35.107 8.357 -10.647 1.00 39.83 312 THR A CA 1
ATOM 5690 C C . THR A 1 297 ? -33.808 9.119 -10.411 1.00 40.68 312 THR A C 1
ATOM 5691 O O . THR A 1 297 ? -33.503 10.034 -11.182 1.00 40.56 312 THR A O 1
ATOM 5702 N N . GLY A 1 298 ? -33.036 8.782 -9.378 1.00 44.45 313 GLY A N 1
ATOM 5703 C CA . GLY A 1 298 ? -31.861 9.554 -9.007 1.00 48.50 313 GLY A CA 1
ATOM 5704 C C . GLY A 1 298 ? -32.105 10.614 -7.965 1.00 46.98 313 GLY A C 1
ATOM 5705 O O . GLY A 1 298 ? -31.159 11.314 -7.581 1.00 45.71 313 GLY A O 1
ATOM 5709 N N . GLU A 1 299 ? -33.343 10.770 -7.520 1.00 51.67 314 GLU A N 1
ATOM 5710 C CA . GLU A 1 299 ? -33.711 11.676 -6.451 1.00 54.95 314 GLU A CA 1
ATOM 5711 C C . GLU A 1 299 ? -34.083 10.834 -5.237 1.00 53.23 314 GLU A C 1
ATOM 5712 O O . GLU A 1 299 ? -34.448 9.661 -5.361 1.00 52.17 314 GLU A O 1
ATOM 5724 N N . ASP A 1 300 ? -33.971 11.432 -4.058 1.00 56.49 315 ASP A N 1
ATOM 5725 C CA . ASP A 1 300 ? -34.190 10.696 -2.817 1.00 57.75 315 ASP A CA 1
ATOM 5726 C C . ASP A 1 300 ? -35.676 10.442 -2.568 1.00 55.10 315 ASP A C 1
ATOM 5727 O O . ASP A 1 300 ? -36.424 10.109 -3.487 1.00 54.86 315 ASP A O 1
#

Secondary structure (DSSP, 8-state):
---GGGTT--PPP---EEEEEETTEEEEEEEEEEEEEEEETTEEEEEEEETTBSS---EEEETTEEEEEEEEE--SS--B--EETTS---HHHHS--B-TT-EEEEEEEE-S-EEEEEE--PSSHHHHHHTT-EEEEEEE-TT--TTGGG--EEEEEEEEEE-STT-HHHHHHS--SEEEEEE--SSTT-----SBSSHHHHS-EEEETT-EEEEEEEEEESS--EEEEETT--EEEEEETT-TTSEEEEES-EEE-TT-EEEEEEE--SSEEEEEEESSHHHHHTT-EEEEEEESSS--

Solvent-accessible surface area: 12528 Å² total; per-residue (Å²): 117,100,47,85,41,6,148,77,33,88,38,76,86,43,109,43,126,68,112,116,74,19,115,109,46,6,76,2,44,0,5,0,0,0,5,49,11,74,0,42,134,75,99,98,4,42,0,4,0,0,1,2,32,0,0,1,7,20,0,51,4,67,57,27,0,33,0,42,0,27,1,90,1,53,0,50,73,22,34,1,0,3,29,1,71,3,18,112,32,41,90,95,148,32,22,77,71,6,112,23,114,128,68,16,86,25,72,3,41,0,76,109,14,0,1,31,5,0,14,0,28,9,184,52,58,43,29,4,19,0,0,0,0,0,0,0,0,5,0,111,19,160,139,20,12,104,11,57,207,90,33,86,65,55,13,1,1,1,4,0,0,0,5,124,70,10,27,58,101,12,1,114,115,28,115,2,44,38,0,0,7,0,1,2,38,52,90,138,82,20,46,75,17,40,0,14,17,36,16,8,76,98,136,24,2,50,0,88,35,46,19,28,0,12,1,21,3,2,0,2,0,21,66,42,67,0,20,3,28,2,59,64,22,78,2,49,13,0,0,68,69,0,36,29,131,64,70,68,136,49,65,132,34,2,110,4,80,40,36,5,3,0,0,0,0,0,43,0,89,176,79,33,77,20,36,0,3,0,90,45,109,95,8,4,153,59,7,0,26,0,43,1,61,2,26,113,96,11,129,118

Nearest PDB structures (foldseek):
  3x1f-assembly1_A  TM=1.003E+00  e=6.703E-65  Geobacillus thermodenitrificans NG80-2
  3wi9-assembly1_A  TM=1.002E+00  e=1.626E-64  Geobacillus kaustophilus HTA426
  3x1n-assembly1_A  TM=1.002E+00  e=3.611E-63  Geobacillus thermodenitrificans NG80-2
  3wia-assembly1_B  TM=1.003E+00  e=7.042E-58  Geobacillus kaustophilus HTA426
  4knt-assembly1_A  TM=9.086E-01  e=7.166E-33  Nitrosomonas europaea ATCC 19718

B-factor: mean 14.43, std 8.57, range [6.15, 75.0]

InterPro domains:
  IPR001287 Nitrite reductase, copper-type [PR00695] (67-85)
  IPR001287 Nitrite reductase, copper-type [PR00695] (93-109)
  IPR001287 Nitrite reductase, copper-type [PR00695] (151-166)
  IPR001287 Nitrite reductase, copper-type [PR00695] (168-184)
  IPR008972 Cupredoxin [G3DSA:2.60.40.420] (47-352)
  IPR008972 Cupredoxin [SSF49503] (61-206)
  IPR008972 Cupredoxin [SSF49503] (194-345)
  IPR011706 Multicopper oxidase, C-terminal [PF07731] (225-339)
  IPR011707 Multicopper oxidase-like, N-terminal [PF07732] (78-187)
  IPR045087 Multicopper oxidase [PTHR11709] (91-285)

Organism: Geobacillus thermodenitrificans (strain NG80-2) (NCBI:txid420246)

Sequence (300 aa):
NVIAAHKKGVNQQAAPPVVPPLLKKMMEERVGPPHDVVHIEMMTAQITDIEIDKKGKKIYKAWTFNGQAPGPLVVVNEGDTIHFTLKKNMMDPVVVPPHSMNFHAVHASPSKKDFIDVMMPNKSSSGTFFTTYPANNKPGVFMYHCATKKPVLQHIANGMHGVIIVKPPKKNNGGYYPPTDKKEVDRREEYVLLIQNEWYKYYNDMMNDFQQNGVPSYYVVFSSSKALLKKPPGGDDPPNNTTNNGGDTFTLKEEKKPPLLAKKVGEKKIIRLYINNVGPNEEVSSFHVVGTVFDDVYLDGNPNNHHLLQQGGMMQTVMLPASGGAVVEFTVTRPGTYPIVTHQFNHAQKKGAVAMMLKVTETGED

Radius of gyration: 18.46 Å; Cα contacts (8 Å, |Δi|>4): 1012; chains: 1; bounding box: 46×43×49 Å

Foldseek 3Di:
DDDPLCVPFADDFDDWDKDADDPQEIETEWEFGFHWDAFEVVDTARFGAIRRFFPYAEAEEAARHKYWYKYAYQRQADWWFKDKPQWDDDCVPAGDTAGHRGMDIHITHRNAFFKFKMFIDDPVRLLRVQRGGMHIYGYAYPVHAPCVVQADEEWEKEKEFHDDHSDVCCSVPNDGLAIFMATHDPDPPFGGHHGHQPDLPVVPAWAAAFGKYKYKYWYQYVQDKFFKAKAPKFFQWKAWRRGNVRIDGRHGTDIADNRTIMITIITHHDFDKIWIARPPVVNVVRRGIGIYGYYNVRDD